Protein AF-A0A382CQD4-F1 (afdb_monomer_lite)

pLDDT: mean 90.99, std 13.86, range [37.53, 98.88]

Structure (mmCIF, N/CA/C/O backbone):
data_AF-A0A382CQD4-F1
#
_entry.id   AF-A0A382CQD4-F1
#
loop_
_atom_site.group_PDB
_atom_site.id
_atom_site.type_symbol
_atom_site.label_atom_id
_atom_site.label_alt_id
_atom_site.label_comp_id
_atom_site.label_asym_id
_atom_site.label_entity_id
_atom_site.label_seq_id
_atom_site.pdbx_PDB_ins_code
_atom_site.Cartn_x
_atom_site.Cartn_y
_atom_site.Cartn_z
_atom_site.occupancy
_atom_site.B_iso_or_equiv
_atom_site.auth_seq_id
_atom_site.auth_comp_id
_atom_site.auth_asym_id
_atom_site.auth_atom_id
_atom_site.pdbx_PDB_model_num
ATOM 1 N N . MET A 1 1 ? 3.467 -46.552 30.147 1.00 40.44 1 MET A N 1
ATOM 2 C CA . MET A 1 1 ? 2.475 -45.536 30.555 1.00 40.44 1 MET A CA 1
ATOM 3 C C . MET A 1 1 ? 2.721 -44.317 29.681 1.00 40.44 1 MET A C 1
ATOM 5 O O . MET A 1 1 ? 3.805 -43.760 29.762 1.00 40.44 1 MET A O 1
ATOM 9 N N . LYS A 1 2 ? 1.826 -44.024 28.728 1.00 37.53 2 LYS A N 1
ATOM 10 C CA . LYS A 1 2 ? 1.958 -42.864 27.832 1.00 37.53 2 LYS A CA 1
ATOM 11 C C . LYS A 1 2 ? 1.277 -41.680 28.519 1.00 37.53 2 LYS A C 1
ATOM 13 O O . LYS A 1 2 ? 0.071 -41.737 28.733 1.00 37.53 2 LYS A O 1
ATOM 18 N N . ASN A 1 3 ? 2.053 -40.669 28.900 1.00 37.88 3 ASN A N 1
ATOM 19 C CA . ASN A 1 3 ? 1.528 -39.424 29.454 1.00 37.88 3 ASN A CA 1
ATOM 20 C C . ASN A 1 3 ? 0.875 -38.629 28.322 1.00 37.88 3 ASN A C 1
ATOM 22 O O . ASN A 1 3 ? 1.564 -38.156 27.422 1.00 37.88 3 ASN A O 1
ATOM 26 N N . PHE A 1 4 ? -0.450 -38.520 28.360 1.00 40.69 4 PHE A N 1
ATOM 27 C CA . PHE A 1 4 ? -1.186 -37.563 27.548 1.00 40.69 4 PHE A CA 1
ATOM 28 C C . PHE A 1 4 ? -1.046 -36.187 28.198 1.00 40.69 4 PHE A C 1
ATOM 30 O O . PHE A 1 4 ? -1.497 -35.977 29.322 1.00 40.69 4 PHE A O 1
ATOM 37 N N . ILE A 1 5 ? -0.380 -35.272 27.499 1.00 48.00 5 ILE A N 1
ATOM 38 C CA . ILE A 1 5 ? -0.407 -33.846 27.814 1.00 48.00 5 ILE A CA 1
ATOM 39 C C . ILE A 1 5 ? -1.748 -33.334 27.287 1.00 48.00 5 ILE A C 1
ATOM 41 O O . ILE A 1 5 ? -1.983 -33.345 26.080 1.00 48.00 5 ILE A O 1
ATOM 45 N N . TYR A 1 6 ? -2.645 -32.953 28.193 1.00 38.75 6 TYR A N 1
ATOM 46 C CA . TYR A 1 6 ? -3.858 -32.227 27.839 1.00 38.75 6 TYR A CA 1
ATOM 47 C C . TYR A 1 6 ? -3.480 -30.760 27.654 1.00 38.75 6 TYR A C 1
ATOM 49 O O . TYR A 1 6 ? -3.234 -30.051 28.627 1.00 38.75 6 TYR A O 1
ATOM 57 N N . THR A 1 7 ? -3.399 -30.315 26.404 1.00 46.00 7 THR A N 1
ATOM 58 C CA . THR A 1 7 ? -3.372 -28.888 26.087 1.00 46.00 7 THR A CA 1
ATOM 59 C C . THR A 1 7 ? -4.748 -28.323 26.423 1.00 46.00 7 THR A C 1
ATOM 61 O O . THR A 1 7 ? -5.733 -28.657 25.767 1.00 46.00 7 THR A O 1
ATOM 64 N N . ILE A 1 8 ? -4.828 -27.508 27.474 1.00 46.75 8 ILE A N 1
ATOM 65 C CA . ILE A 1 8 ? -6.008 -26.691 27.754 1.00 46.75 8 ILE A CA 1
ATOM 66 C C . ILE A 1 8 ? -6.048 -25.619 26.665 1.00 46.75 8 ILE A C 1
ATOM 68 O O . ILE A 1 8 ? -5.238 -24.696 26.665 1.00 46.75 8 ILE A O 1
ATOM 72 N N . VAL A 1 9 ? -6.958 -25.776 25.709 1.00 37.69 9 VAL A N 1
ATOM 73 C CA . VAL A 1 9 ? -7.334 -24.698 24.795 1.00 37.69 9 VAL A CA 1
ATOM 74 C C . VAL A 1 9 ? -8.269 -23.794 25.589 1.00 37.69 9 VAL A C 1
ATOM 76 O O . VAL A 1 9 ? -9.418 -24.157 25.836 1.00 37.69 9 VAL A O 1
ATOM 79 N N . ILE A 1 10 ? -7.763 -22.649 26.049 1.00 40.28 10 ILE A N 1
ATOM 80 C CA . ILE A 1 10 ? -8.622 -21.570 26.536 1.00 40.28 10 ILE A CA 1
ATOM 81 C C . ILE A 1 10 ? -9.272 -20.981 25.288 1.00 40.28 10 ILE A C 1
ATOM 83 O O . ILE A 1 10 ? -8.654 -20.213 24.559 1.00 40.28 10 ILE A O 1
ATOM 87 N N . ILE A 1 11 ? -10.498 -21.410 25.001 1.00 39.94 11 ILE A N 1
ATOM 88 C CA . ILE A 1 11 ? -11.370 -20.704 24.069 1.00 39.94 11 ILE A CA 1
ATOM 89 C C . ILE A 1 11 ? -11.851 -19.481 24.848 1.00 39.94 11 ILE A C 1
ATOM 91 O O . ILE A 1 11 ? -12.852 -19.548 25.558 1.00 39.94 11 ILE A O 1
ATOM 95 N N . SER A 1 12 ? -11.090 -18.388 24.804 1.00 38.69 12 SER A N 1
ATOM 96 C CA . SER A 1 12 ? -11.657 -17.083 25.117 1.00 38.69 12 SER A CA 1
ATOM 97 C C . SER A 1 12 ? -12.720 -16.843 24.054 1.00 38.69 12 SER A C 1
ATOM 99 O O . SER A 1 12 ? -12.395 -16.692 22.876 1.00 38.69 12 SER A O 1
ATOM 101 N N . ASN A 1 13 ? -13.993 -16.896 24.438 1.00 38.84 13 ASN A N 1
ATOM 102 C CA . ASN A 1 13 ? -15.031 -16.342 23.586 1.00 38.84 13 ASN A CA 1
ATOM 103 C C . ASN A 1 13 ? -14.645 -14.877 23.360 1.00 38.84 13 ASN A C 1
ATOM 105 O O . ASN A 1 13 ? -14.586 -14.112 24.320 1.00 38.84 13 ASN A O 1
ATOM 109 N N . LEU A 1 14 ? -14.315 -14.521 22.118 1.00 43.16 14 LEU A N 1
ATOM 110 C CA . LEU A 1 14 ? -14.275 -13.130 21.691 1.00 43.16 14 LEU A CA 1
ATOM 111 C C . LEU A 1 14 ? -15.713 -12.617 21.769 1.00 43.16 14 LEU A C 1
ATOM 113 O O . LEU A 1 14 ? -16.475 -12.742 20.812 1.00 43.16 14 LEU A O 1
ATOM 117 N N . PHE A 1 15 ? -16.117 -12.129 22.935 1.00 56.38 15 PHE A N 1
ATOM 118 C CA . PHE A 1 15 ? -17.267 -11.248 23.018 1.00 56.38 15 PHE A CA 1
ATOM 119 C C . PHE A 1 15 ? -16.777 -9.858 22.617 1.00 56.38 15 PHE A C 1
ATOM 121 O O . PHE A 1 15 ? -15.702 -9.438 23.041 1.00 56.38 15 PHE A O 1
ATOM 128 N N . ALA A 1 16 ? -17.517 -9.200 21.723 1.00 67.56 16 ALA A N 1
ATOM 129 C CA . ALA A 1 16 ? -17.264 -7.803 21.402 1.00 67.56 16 ALA A CA 1
ATOM 130 C C . ALA A 1 16 ? -17.330 -6.981 22.698 1.00 67.56 16 ALA A C 1
ATOM 132 O O . ALA A 1 16 ? -18.146 -7.293 23.570 1.00 67.56 16 ALA A O 1
ATOM 133 N N . GLN A 1 17 ? -16.462 -5.977 22.812 1.00 81.56 17 GLN A N 1
ATOM 134 C CA . GLN A 1 17 ? -16.431 -5.092 23.971 1.00 81.56 17 GLN A CA 1
ATOM 135 C C . GLN A 1 17 ? -17.794 -4.410 24.156 1.00 81.56 17 GLN A C 1
ATOM 137 O O . GLN A 1 17 ? -18.484 -4.114 23.176 1.00 81.56 17 GLN A O 1
ATOM 142 N N . ILE A 1 18 ? -18.183 -4.190 25.409 1.00 89.06 18 ILE A N 1
ATOM 143 C CA . ILE A 1 18 ? -19.491 -3.657 25.770 1.00 89.06 18 ILE A CA 1
ATOM 144 C C . ILE A 1 18 ? -19.634 -2.201 25.328 1.00 89.06 18 ILE A C 1
ATOM 146 O O . ILE A 1 18 ? -18.833 -1.338 25.686 1.00 89.06 18 ILE A O 1
ATOM 150 N N . ASP A 1 19 ? -20.706 -1.921 24.589 1.00 89.31 19 ASP A N 1
ATOM 151 C CA . ASP A 1 19 ? -21.097 -0.567 24.214 1.00 89.31 19 ASP A CA 1
ATOM 152 C C . ASP A 1 19 ? -21.974 0.055 25.305 1.00 89.31 19 ASP A C 1
ATOM 154 O O . ASP A 1 19 ? -23.069 -0.434 25.606 1.00 89.31 19 ASP A O 1
ATOM 158 N N . TYR A 1 20 ? -21.503 1.151 25.907 1.00 94.31 20 TYR A N 1
ATOM 159 C CA . TYR A 1 20 ? -22.213 1.779 27.016 1.00 94.31 20 TYR A CA 1
ATOM 160 C C . TYR A 1 20 ? -23.612 2.244 26.599 1.00 94.31 20 TYR A C 1
ATOM 162 O O . TYR A 1 20 ? -24.587 1.955 27.288 1.00 94.31 20 TYR A O 1
ATOM 170 N N . THR A 1 21 ? -23.735 2.923 25.458 1.00 93.06 21 THR A N 1
ATOM 171 C CA . THR A 1 21 ? -24.994 3.552 25.025 1.00 93.06 21 THR A CA 1
ATOM 172 C C . THR A 1 21 ? -26.090 2.527 24.748 1.00 93.06 21 THR A C 1
ATOM 174 O O . THR A 1 21 ? -27.262 2.770 25.031 1.00 93.06 21 THR A O 1
ATOM 177 N N . THR A 1 22 ? -25.729 1.379 24.182 1.00 91.56 22 THR A N 1
ATOM 178 C CA . THR A 1 22 ? -26.691 0.370 23.724 1.00 91.56 22 THR A CA 1
ATOM 179 C C . THR A 1 22 ? -26.882 -0.786 24.698 1.00 91.56 22 THR A C 1
ATOM 181 O O . THR A 1 22 ? -27.910 -1.459 24.617 1.00 91.56 22 THR A O 1
ATOM 184 N N . GLN A 1 23 ? -25.937 -1.023 25.615 1.00 95.00 23 GLN A N 1
ATOM 185 C CA . GLN A 1 23 ? -25.988 -2.161 26.539 1.00 95.00 23 GLN A CA 1
ATOM 186 C C . GLN A 1 23 ? -26.014 -1.761 28.016 1.00 95.00 23 GLN A C 1
ATOM 188 O O . GLN A 1 23 ? -26.657 -2.461 28.788 1.00 95.00 23 GLN A O 1
ATOM 193 N N . ILE A 1 24 ? -25.367 -0.662 28.424 1.00 97.62 24 ILE A N 1
ATOM 194 C CA . ILE A 1 24 ? -25.291 -0.252 29.841 1.00 97.62 24 ILE A CA 1
ATOM 195 C C . ILE A 1 24 ? -26.317 0.825 30.187 1.00 97.62 24 ILE A C 1
ATOM 197 O O . ILE A 1 24 ? -27.059 0.673 31.156 1.00 97.62 24 ILE A O 1
ATOM 201 N N . GLN A 1 25 ? -26.417 1.886 29.384 1.00 97.75 25 GLN A N 1
ATOM 202 C CA . GLN A 1 25 ? -27.368 2.971 29.616 1.00 97.75 25 GLN A CA 1
ATOM 203 C C . GLN A 1 25 ? -28.818 2.465 29.712 1.00 97.75 25 GLN A C 1
ATOM 205 O O . GLN A 1 25 ? -29.493 2.877 30.652 1.00 97.75 25 GLN A O 1
ATOM 210 N N . PRO A 1 26 ? -29.299 1.512 28.880 1.00 97.94 26 PRO A N 1
ATOM 211 C CA . PRO A 1 26 ? -30.646 0.963 29.045 1.00 97.94 26 PRO A CA 1
ATOM 212 C C . PRO A 1 26 ? -30.866 0.275 30.401 1.00 97.94 26 PRO A C 1
ATOM 214 O O . PRO A 1 26 ? -31.941 0.397 30.980 1.00 97.94 26 PRO A O 1
ATOM 217 N N . ILE A 1 27 ? -29.842 -0.392 30.952 1.00 97.94 27 ILE A N 1
ATOM 218 C CA . ILE A 1 27 ? -29.922 -1.008 32.286 1.00 97.94 27 ILE A CA 1
ATOM 219 C C . ILE A 1 27 ? -30.115 0.080 33.349 1.00 97.94 27 ILE A C 1
ATOM 221 O O . ILE A 1 27 ? -30.956 -0.069 34.238 1.00 97.94 27 ILE A O 1
ATOM 225 N N . PHE A 1 28 ? -29.365 1.182 33.269 1.00 96.25 28 PHE A N 1
ATOM 226 C CA . PHE A 1 28 ? -29.511 2.290 34.215 1.00 96.25 28 PHE A CA 1
ATOM 227 C C . PHE A 1 28 ? -30.836 3.026 34.045 1.00 96.25 28 PHE A C 1
ATOM 229 O O . PHE A 1 28 ? -31.469 3.368 35.046 1.00 96.25 28 PHE A O 1
ATOM 236 N N . ASP A 1 29 ? -31.280 3.236 32.811 1.00 95.50 29 ASP A N 1
ATOM 237 C CA . ASP A 1 29 ? -32.554 3.878 32.506 1.00 95.50 29 ASP A CA 1
ATOM 238 C C . ASP A 1 29 ? -33.715 3.103 33.137 1.00 95.50 29 ASP A C 1
ATOM 240 O O . ASP A 1 29 ? -34.537 3.696 33.838 1.00 95.50 29 ASP A O 1
ATOM 244 N N . ASP A 1 30 ? -33.719 1.778 32.985 1.00 94.88 30 ASP A N 1
ATOM 245 C CA . ASP A 1 30 ? -34.791 0.918 33.482 1.00 94.88 30 ASP A CA 1
ATOM 246 C C . ASP A 1 30 ? -34.761 0.731 35.010 1.00 94.88 30 ASP A C 1
ATOM 248 O O . ASP A 1 30 ? -35.820 0.625 35.629 1.00 94.88 30 ASP A O 1
ATOM 252 N N . ASN A 1 31 ? -33.574 0.713 35.635 1.00 93.75 31 ASN A N 1
ATOM 253 C CA . ASN A 1 31 ? -33.425 0.256 37.028 1.00 93.75 31 ASN A CA 1
ATOM 254 C C . ASN A 1 31 ? -32.898 1.314 38.013 1.00 93.75 31 ASN A C 1
ATOM 256 O O . ASN A 1 31 ? -32.945 1.103 39.224 1.00 93.75 31 ASN A O 1
ATOM 260 N N . CYS A 1 32 ? -32.321 2.424 37.545 1.00 92.25 32 CYS A N 1
ATOM 261 C CA . CYS A 1 32 ? -31.529 3.322 38.401 1.00 92.25 32 CYS A CA 1
ATOM 262 C C . CYS A 1 32 ? -31.908 4.803 38.275 1.00 92.25 32 CYS A C 1
ATOM 264 O O . CYS A 1 32 ? -31.908 5.533 39.273 1.00 92.25 32 CYS A O 1
ATOM 266 N N . THR A 1 33 ? -32.256 5.267 37.076 1.00 91.81 33 THR A N 1
ATOM 267 C CA . THR A 1 33 ? -32.490 6.696 36.799 1.00 91.81 33 THR A CA 1
ATOM 268 C C . THR A 1 33 ? -33.774 7.256 37.422 1.00 91.81 33 THR A C 1
ATOM 270 O O . THR A 1 33 ? -33.941 8.468 37.525 1.00 91.81 33 THR A O 1
ATOM 273 N N . SER A 1 34 ? -34.671 6.420 37.951 1.00 89.38 34 SER A N 1
ATOM 274 C CA . SER A 1 34 ? -35.814 6.913 38.737 1.00 89.38 34 SER A CA 1
ATOM 275 C C . SER A 1 34 ? -35.375 7.696 39.988 1.00 89.38 34 SER A C 1
ATOM 277 O O . SER A 1 34 ? -36.094 8.590 40.442 1.00 89.38 34 SER A O 1
ATOM 279 N N . CYS A 1 35 ? -34.182 7.391 40.520 1.00 88.75 35 CYS A N 1
ATOM 280 C CA . CYS A 1 35 ? -33.598 8.018 41.709 1.00 88.75 35 CYS A CA 1
ATOM 281 C C . CYS A 1 35 ? -32.216 8.657 41.463 1.00 88.75 35 CYS A C 1
ATOM 283 O O . CYS A 1 35 ? -31.875 9.633 42.136 1.00 88.75 35 CYS A O 1
ATOM 285 N N . HIS A 1 36 ? -31.424 8.134 40.522 1.00 90.50 36 HIS A N 1
ATOM 286 C CA . HIS A 1 36 ? -30.066 8.598 40.208 1.00 90.50 36 HIS A CA 1
ATOM 287 C C . HIS A 1 36 ? -30.031 9.488 38.961 1.00 90.50 36 HIS A C 1
ATOM 289 O O . HIS A 1 36 ? -29.460 9.119 37.940 1.00 90.50 36 HIS A O 1
ATOM 295 N N . VAL A 1 37 ? -30.657 10.663 39.051 1.00 89.38 37 VAL A N 1
ATOM 296 C CA . VAL A 1 37 ? -30.698 11.688 37.989 1.00 89.38 37 VAL A CA 1
ATOM 297 C C . VAL A 1 37 ? -30.557 13.091 38.575 1.00 89.38 37 VAL A C 1
ATOM 299 O O . VAL A 1 37 ? -30.862 13.313 39.751 1.00 89.38 37 VAL A O 1
ATOM 302 N N . ASN A 1 38 ? -30.170 14.058 37.742 1.00 82.44 38 ASN A N 1
ATOM 303 C CA . ASN A 1 38 ? -30.031 15.476 38.085 1.00 82.44 38 ASN A CA 1
ATOM 304 C C . ASN A 1 38 ? -29.095 15.713 39.285 1.00 82.44 38 ASN A C 1
ATOM 306 O O . ASN A 1 38 ? -29.473 16.376 40.259 1.00 82.44 38 ASN A O 1
ATOM 310 N N . GLY A 1 39 ? -27.896 15.128 39.248 1.00 69.69 39 GLY A N 1
ATOM 311 C CA . GLY A 1 39 ? -26.905 15.248 40.322 1.00 69.69 39 GLY A CA 1
ATOM 312 C C . GLY A 1 39 ? -27.329 14.573 41.632 1.00 69.69 39 GLY A C 1
ATOM 313 O O . GLY A 1 39 ? -26.971 15.037 42.715 1.00 69.69 39 GLY A O 1
ATOM 314 N N . GLY A 1 40 ? -28.155 13.522 41.558 1.00 66.88 40 GLY A N 1
ATOM 315 C CA . GLY A 1 40 ? -28.475 12.627 42.674 1.00 66.88 40 GLY A CA 1
ATOM 316 C C . GLY A 1 40 ? -29.153 13.300 43.867 1.00 66.88 40 GLY A C 1
ATOM 317 O O . GLY A 1 40 ? -28.740 13.076 45.009 1.00 66.88 40 GLY A O 1
ATOM 318 N N . THR A 1 41 ? -30.201 14.095 43.616 1.00 57.16 41 THR A N 1
ATOM 319 C CA . THR A 1 41 ? -30.857 15.038 44.552 1.00 57.16 41 THR A CA 1
ATOM 320 C C . THR A 1 41 ? -31.323 14.442 45.899 1.00 57.16 41 THR A C 1
ATOM 322 O O . THR A 1 41 ? -31.702 15.194 46.797 1.00 57.16 41 THR A O 1
ATOM 325 N N . TYR A 1 42 ? -31.255 13.116 46.080 1.00 56.94 42 TYR A N 1
ATOM 326 C CA . TYR A 1 42 ? -31.647 12.400 47.298 1.00 56.94 42 TYR A CA 1
ATOM 327 C C . TYR A 1 42 ? -30.584 11.450 47.897 1.00 56.94 42 TYR A C 1
ATOM 329 O O . TYR A 1 42 ? -30.693 11.117 49.077 1.00 56.94 42 TYR A O 1
ATOM 337 N N . PHE A 1 43 ? -29.537 11.034 47.165 1.00 63.12 43 PHE A N 1
ATOM 338 C CA . PHE A 1 43 ? -28.711 9.872 47.561 1.00 63.12 43 PHE A CA 1
ATOM 339 C C . PHE A 1 43 ? -27.213 10.031 47.265 1.00 63.12 43 PHE A C 1
ATOM 341 O O . PHE A 1 43 ? -26.596 9.213 46.586 1.00 63.12 43 PHE A O 1
ATOM 348 N N . GLY A 1 44 ? -26.600 11.086 47.804 1.00 75.62 44 GLY A N 1
ATOM 349 C CA . GLY A 1 44 ? -25.141 11.240 47.764 1.00 75.62 44 GLY A CA 1
ATOM 350 C C . GLY A 1 44 ? -24.584 11.700 46.416 1.00 75.62 44 GLY A C 1
ATOM 351 O O . GLY A 1 44 ? -23.401 11.501 46.163 1.00 75.62 44 GLY A O 1
ATOM 352 N N . GLY A 1 45 ? -25.402 12.331 45.571 1.00 86.75 45 GLY A N 1
ATOM 353 C CA . GLY A 1 45 ? -24.931 13.056 44.389 1.00 86.75 45 GLY A CA 1
ATOM 354 C C . GLY A 1 45 ? -24.688 12.222 43.129 1.00 86.75 45 GLY A C 1
ATOM 355 O O . GLY A 1 45 ? -24.194 12.772 42.159 1.00 86.75 45 GLY A O 1
ATOM 356 N N . LEU A 1 46 ? -24.993 10.919 43.137 1.00 90.94 46 LEU A N 1
ATOM 357 C CA . LEU A 1 46 ? -24.792 10.049 41.973 1.00 90.94 46 LEU A CA 1
ATOM 358 C C . LEU A 1 46 ? -25.869 10.280 40.902 1.00 90.94 46 LEU A C 1
ATOM 360 O O . LEU A 1 46 ? -27.062 10.176 41.208 1.00 90.94 46 LEU A O 1
ATOM 364 N N . ASP A 1 47 ? -25.429 10.505 39.667 1.00 92.56 47 ASP A N 1
ATOM 365 C CA . ASP A 1 47 ? -26.251 10.632 38.465 1.00 92.56 47 ASP A CA 1
ATOM 366 C C . ASP A 1 47 ? -25.809 9.583 37.428 1.00 92.56 47 ASP A C 1
ATOM 368 O O . ASP A 1 47 ? -24.625 9.456 37.134 1.00 92.56 47 ASP A O 1
ATOM 372 N N . LEU A 1 48 ? -26.763 8.782 36.942 1.00 94.31 48 LEU A N 1
ATOM 373 C CA . LEU A 1 48 ? -26.554 7.688 35.984 1.00 94.31 48 LEU A CA 1
ATOM 374 C C . LEU A 1 48 ? -27.299 7.938 34.657 1.00 94.31 48 LEU A C 1
ATOM 376 O O . LEU A 1 48 ? -27.534 7.013 33.883 1.00 94.31 48 LEU A O 1
ATOM 380 N N . SER A 1 49 ? -27.711 9.185 34.394 1.00 93.81 49 SER A N 1
ATOM 381 C CA . SER A 1 49 ? -28.477 9.568 33.193 1.00 93.81 49 SER A CA 1
ATOM 382 C C . SER A 1 49 ? -27.654 9.647 31.909 1.00 93.81 49 SER A C 1
ATOM 384 O O . SER A 1 49 ? -28.215 9.753 30.819 1.00 93.81 49 SER A O 1
ATOM 386 N N . SER A 1 50 ? -26.328 9.655 32.025 1.00 94.19 50 SER A N 1
ATOM 387 C CA . SER A 1 50 ? -25.418 9.649 30.887 1.00 94.19 50 SER A CA 1
ATOM 388 C C . SER A 1 50 ? -24.072 9.052 31.277 1.00 94.19 50 SER A C 1
ATOM 390 O O . SER A 1 50 ? -23.752 8.915 32.463 1.00 94.19 50 SER A O 1
ATOM 392 N N . TYR A 1 51 ? -23.256 8.742 30.271 1.00 95.31 51 TYR A N 1
ATOM 393 C CA . TYR A 1 51 ? -21.887 8.280 30.474 1.00 95.31 51 TYR A CA 1
ATOM 394 C C . TYR A 1 51 ? -21.054 9.275 31.292 1.00 95.31 51 TYR A C 1
ATOM 396 O O . TYR A 1 51 ? -20.434 8.899 32.286 1.00 95.31 51 TYR A O 1
ATOM 404 N N . ALA A 1 52 ? -21.075 10.555 30.900 1.00 93.62 52 ALA A N 1
ATOM 405 C CA . ALA A 1 52 ? -20.272 11.597 31.535 1.00 93.62 52 ALA A CA 1
ATOM 406 C C . ALA A 1 52 ? -20.563 11.709 33.041 1.00 93.62 52 ALA A C 1
ATOM 408 O O . ALA A 1 52 ? -19.636 11.724 33.847 1.00 93.62 52 ALA A O 1
ATOM 409 N N . GLU A 1 53 ? -21.845 11.700 33.409 1.00 93.00 53 GLU A N 1
ATOM 410 C CA . GLU A 1 53 ? -22.299 11.769 34.803 1.00 93.00 53 GLU A CA 1
ATOM 411 C C . GLU A 1 53 ? -21.944 10.492 35.588 1.00 93.00 53 GLU A C 1
ATOM 413 O O . GLU A 1 53 ? -21.468 10.556 36.724 1.00 93.00 53 GLU A O 1
ATOM 418 N N . THR A 1 54 ? -22.083 9.321 34.956 1.00 94.00 54 THR A N 1
ATOM 419 C CA . THR A 1 54 ? -21.736 8.028 35.567 1.00 94.00 54 THR A CA 1
ATOM 420 C C . THR A 1 54 ? -20.256 7.957 35.943 1.00 94.00 54 THR A C 1
ATOM 422 O O . THR A 1 54 ? -19.908 7.485 37.031 1.00 94.00 54 THR A O 1
ATOM 425 N N . ILE A 1 55 ? -19.380 8.432 35.053 1.00 93.06 55 ILE A N 1
ATOM 426 C CA . ILE A 1 55 ? -17.930 8.442 35.269 1.00 93.06 55 ILE A CA 1
ATOM 427 C C . ILE A 1 55 ? -17.506 9.550 36.242 1.00 93.06 55 ILE A C 1
ATOM 429 O O . ILE A 1 55 ? -16.589 9.327 37.035 1.00 93.06 55 ILE A O 1
ATOM 433 N N . GLU A 1 56 ? -18.174 10.711 36.244 1.00 90.88 56 GLU A N 1
ATOM 434 C CA . GLU A 1 56 ? -17.971 11.744 37.274 1.00 90.88 56 GLU A CA 1
ATOM 435 C C . GLU A 1 56 ? -18.298 11.193 38.672 1.00 90.88 56 GLU A C 1
ATOM 437 O O . GLU A 1 56 ? -17.531 11.371 39.626 1.00 90.88 56 GLU A O 1
ATOM 442 N N . GLY A 1 57 ? -19.380 10.417 38.764 1.00 89.12 57 GLY A N 1
ATOM 443 C CA . GLY A 1 57 ? -19.752 9.664 39.947 1.00 89.12 57 GLY A CA 1
ATOM 444 C C . GLY A 1 57 ? -20.301 10.521 41.092 1.00 89.12 57 GLY A C 1
ATOM 445 O O . GLY A 1 57 ? -20.460 11.733 41.007 1.00 89.12 57 GLY A O 1
ATOM 446 N N . GLY A 1 58 ? -20.625 9.865 42.211 1.00 86.69 58 GLY A N 1
ATOM 447 C CA . GLY A 1 58 ? -21.193 10.525 43.389 1.00 86.69 58 GLY A CA 1
ATOM 448 C C . GLY A 1 58 ? -20.186 10.834 44.504 1.00 86.69 58 GLY A C 1
ATOM 449 O O . GLY A 1 58 ? -19.012 10.468 44.480 1.00 86.69 58 GLY A O 1
ATOM 450 N N . SER A 1 59 ? -20.699 11.405 45.596 1.00 84.62 59 SER A N 1
ATOM 451 C CA . SER A 1 59 ? -19.946 11.777 46.809 1.00 84.62 59 SER A CA 1
ATOM 452 C C . SER A 1 59 ? -19.316 10.595 47.559 1.00 84.62 59 SER A C 1
ATOM 454 O O . SER A 1 59 ? -18.547 10.805 48.496 1.00 84.62 59 SER A O 1
ATOM 456 N N . SER A 1 60 ? -19.652 9.355 47.188 1.00 79.75 60 SER A N 1
ATOM 457 C CA . SER A 1 60 ? -19.063 8.148 47.784 1.00 79.75 60 SER A CA 1
ATOM 458 C C . SER A 1 60 ? -17.632 7.881 47.298 1.00 79.75 60 SER A C 1
ATOM 460 O O . SER A 1 60 ? -16.920 7.119 47.949 1.00 79.75 60 SER A O 1
ATOM 462 N N . GLY A 1 61 ? -17.203 8.520 46.199 1.00 75.56 61 GLY A N 1
ATOM 463 C CA . GLY A 1 61 ? -15.935 8.225 45.530 1.00 75.56 61 GLY A CA 1
ATOM 464 C C . GLY A 1 61 ? -15.932 6.843 44.865 1.00 75.56 61 GLY A C 1
ATOM 465 O O . GLY A 1 61 ? -16.763 5.994 45.180 1.00 75.56 61 GLY A O 1
ATOM 466 N N . ASN A 1 62 ? -15.002 6.619 43.932 1.00 84.75 62 ASN A N 1
ATOM 467 C CA . ASN A 1 62 ? -14.801 5.339 43.233 1.00 84.75 62 ASN A CA 1
ATOM 468 C C . ASN A 1 62 ? -16.094 4.696 42.693 1.00 84.75 62 ASN A C 1
ATOM 470 O O . ASN A 1 62 ? -16.265 3.481 42.781 1.00 84.75 62 ASN A O 1
ATOM 474 N N . THR A 1 63 ? -17.024 5.500 42.163 1.00 90.12 63 THR A N 1
ATOM 475 C CA . THR A 1 63 ? -18.284 4.994 41.589 1.00 90.12 63 THR A CA 1
ATOM 476 C C . THR A 1 63 ? -17.994 3.916 40.547 1.00 90.12 63 THR A C 1
ATOM 478 O O . THR A 1 63 ? -18.478 2.792 40.678 1.00 90.12 63 THR A O 1
ATOM 481 N N . VAL A 1 64 ? -17.119 4.245 39.596 1.00 96.06 64 VAL A N 1
ATOM 482 C CA . VAL A 1 64 ? -16.554 3.340 38.597 1.00 96.06 64 VAL A CA 1
ATOM 483 C C . VAL A 1 64 ? -15.032 3.443 38.675 1.00 96.06 64 VAL A C 1
ATOM 485 O O . VAL A 1 64 ? -14.475 4.539 38.662 1.00 96.06 64 VAL A O 1
ATOM 488 N N . VAL A 1 65 ? -14.362 2.301 38.791 1.00 95.81 65 VAL A N 1
ATOM 489 C CA . VAL A 1 65 ? -12.906 2.163 38.738 1.00 95.81 65 VAL A CA 1
ATOM 490 C C . VAL A 1 65 ? -12.590 1.345 37.484 1.00 95.81 65 VAL A C 1
ATOM 492 O O . VAL A 1 65 ? -12.755 0.126 37.511 1.00 95.81 65 VAL A O 1
ATOM 495 N N . PRO A 1 66 ? -12.186 1.989 36.373 1.00 93.44 66 PRO A N 1
ATOM 496 C CA . PRO A 1 66 ? -11.866 1.288 35.134 1.00 93.44 66 PRO A CA 1
ATOM 497 C C . PRO A 1 66 ? -10.869 0.149 35.355 1.00 93.44 66 PRO A C 1
ATOM 499 O O . PRO A 1 66 ? -9.900 0.313 36.101 1.00 93.44 66 PRO A O 1
ATOM 502 N N . LEU A 1 67 ? -11.091 -0.972 34.665 1.00 92.81 67 LEU A N 1
ATOM 503 C CA . LEU A 1 67 ? -10.313 -2.215 34.753 1.00 92.81 67 LEU A CA 1
ATOM 504 C C . LEU A 1 67 ? -10.441 -2.966 36.093 1.00 92.81 67 LEU A C 1
ATOM 506 O O . LEU A 1 67 ? -9.691 -3.914 36.328 1.00 92.81 67 LEU A O 1
ATOM 510 N N . ASP A 1 68 ? -11.341 -2.540 36.988 1.00 95.94 68 ASP A N 1
ATOM 511 C CA . ASP A 1 68 ? -11.520 -3.158 38.303 1.00 95.94 68 ASP A CA 1
ATOM 512 C C . ASP A 1 68 ? -12.959 -3.000 38.827 1.00 95.94 68 ASP A C 1
ATOM 514 O O . ASP A 1 68 ? -13.267 -2.166 39.695 1.00 95.94 68 ASP A O 1
ATOM 518 N N . HIS A 1 69 ? -13.871 -3.842 38.330 1.00 97.56 69 HIS A N 1
ATOM 519 C CA . HIS A 1 69 ? -15.249 -3.852 38.830 1.00 97.56 69 HIS A CA 1
ATOM 520 C C . HIS A 1 69 ? -15.315 -4.148 40.336 1.00 97.56 69 HIS A C 1
ATOM 522 O O . HIS A 1 69 ? -16.165 -3.602 41.039 1.00 97.56 69 HIS A O 1
ATOM 528 N N . SER A 1 70 ? -14.390 -4.953 40.869 1.00 96.19 70 SER A N 1
ATOM 529 C CA . SER A 1 70 ? -14.404 -5.375 42.274 1.00 96.19 70 SER A CA 1
ATOM 530 C C . SER A 1 70 ? -14.194 -4.211 43.251 1.00 96.19 70 SER A C 1
ATOM 532 O O . SER A 1 70 ? -14.769 -4.193 44.342 1.00 96.19 70 SER A O 1
ATOM 534 N N . ASN A 1 71 ? -13.438 -3.190 42.840 1.00 95.88 71 ASN A N 1
ATOM 535 C CA . ASN A 1 71 ? -13.234 -1.961 43.608 1.00 95.88 71 ASN A CA 1
ATOM 536 C C . ASN A 1 71 ? -14.188 -0.819 43.214 1.00 95.88 71 ASN A C 1
ATOM 538 O O . ASN A 1 71 ? -14.115 0.267 43.796 1.00 95.88 71 ASN A O 1
ATOM 542 N N . SER A 1 72 ? -15.111 -1.061 42.280 1.00 97.31 72 SER A N 1
ATOM 543 C CA . SER A 1 72 ? -16.126 -0.092 41.864 1.00 97.31 72 SER A CA 1
ATOM 544 C C . SER A 1 72 ? -17.324 -0.109 42.811 1.00 97.31 72 SER A C 1
ATOM 546 O O . SER A 1 72 ? -17.952 -1.145 43.041 1.00 97.31 72 SER A O 1
ATOM 548 N N . VAL A 1 73 ? -17.674 1.046 43.381 1.00 95.19 73 VAL A N 1
ATOM 549 C CA . VAL A 1 73 ? -18.811 1.156 44.309 1.00 95.19 73 VAL A CA 1
ATOM 550 C C . VAL A 1 73 ? -20.118 0.787 43.612 1.00 95.19 73 VAL A C 1
ATOM 552 O O . VAL A 1 73 ? -20.947 0.128 44.234 1.00 95.19 73 VAL A O 1
ATOM 555 N N . LEU A 1 74 ? -20.284 1.141 42.335 1.00 95.25 74 LEU A N 1
ATOM 556 C CA . LEU A 1 74 ? -21.461 0.785 41.543 1.00 95.25 74 LEU A CA 1
ATOM 557 C C . LEU A 1 74 ? -21.706 -0.733 41.550 1.00 95.25 74 LEU A C 1
ATOM 559 O O . LEU A 1 74 ? -22.764 -1.179 41.990 1.00 95.25 74 LEU A O 1
ATOM 563 N N . TYR A 1 75 ? -20.699 -1.519 41.157 1.00 97.62 75 TYR A N 1
ATOM 564 C CA . TYR A 1 75 ? -20.786 -2.980 41.109 1.00 97.62 75 TYR A CA 1
ATOM 565 C C . TYR A 1 75 ? -21.012 -3.599 42.497 1.00 97.62 75 TYR A C 1
ATOM 567 O O . TYR A 1 75 ? -21.835 -4.498 42.676 1.00 97.62 75 TYR A O 1
ATOM 575 N N . ASN A 1 76 ? -20.322 -3.081 43.515 1.00 96.06 76 ASN A N 1
ATOM 576 C CA . ASN A 1 76 ? -20.484 -3.572 44.880 1.00 96.06 76 ASN A CA 1
ATOM 577 C C . ASN A 1 76 ? -21.919 -3.378 45.390 1.00 96.06 76 ASN A C 1
ATOM 579 O O . ASN A 1 76 ? -22.453 -4.257 46.051 1.00 96.06 76 ASN A O 1
ATOM 583 N N . ARG A 1 77 ? -22.576 -2.255 45.074 1.00 94.81 77 ARG A N 1
ATOM 584 C CA . ARG A 1 77 ? -23.933 -1.951 45.563 1.00 94.81 77 ARG A CA 1
ATOM 585 C C . ARG A 1 77 ? -25.004 -2.852 44.956 1.00 94.81 77 ARG A C 1
ATOM 587 O O . ARG A 1 77 ? -25.911 -3.252 45.684 1.00 94.81 77 ARG A O 1
ATOM 594 N N . ILE A 1 78 ? -24.867 -3.185 43.672 1.00 96.31 78 ILE A N 1
ATOM 595 C CA . ILE A 1 78 ? -25.823 -4.034 42.940 1.00 96.31 78 ILE A CA 1
ATOM 596 C C . ILE A 1 78 ? -25.659 -5.535 43.224 1.00 96.31 78 ILE A C 1
ATOM 598 O O . ILE A 1 78 ? -26.499 -6.330 42.817 1.00 96.31 78 ILE A O 1
ATOM 602 N N . THR A 1 79 ? -24.596 -5.933 43.935 1.00 96.62 79 THR A N 1
ATOM 603 C CA . THR A 1 79 ? -24.297 -7.337 44.282 1.00 96.62 79 THR A CA 1
ATOM 604 C C . THR A 1 79 ? -24.454 -7.666 45.773 1.00 96.62 79 THR A C 1
ATOM 606 O O . THR A 1 79 ? -24.272 -8.818 46.176 1.00 96.62 79 THR A O 1
ATOM 609 N N . LEU A 1 80 ? -24.806 -6.684 46.614 1.00 96.06 80 LEU A N 1
ATOM 610 C CA . LEU A 1 80 ? -25.133 -6.918 48.026 1.00 96.06 80 LEU A CA 1
ATOM 611 C C . LEU A 1 80 ? -26.396 -7.788 48.177 1.00 96.06 80 LEU A C 1
ATOM 613 O O . LEU A 1 80 ? -27.193 -7.937 47.257 1.00 96.06 80 LEU A O 1
ATOM 617 N N . SER A 1 81 ? -26.608 -8.353 49.370 1.00 93.69 81 SER A N 1
ATOM 618 C CA . SER A 1 81 ? -27.909 -8.955 49.698 1.00 93.69 81 SER A CA 1
ATOM 619 C C . SER A 1 81 ? -28.980 -7.868 49.741 1.00 93.69 81 SER A C 1
ATOM 621 O O . SER A 1 81 ? -28.753 -6.820 50.332 1.00 93.69 81 SER A O 1
ATOM 623 N N . ASP A 1 82 ? -30.168 -8.170 49.225 1.00 90.94 82 ASP A N 1
ATOM 624 C CA . ASP A 1 82 ? -31.397 -7.366 49.341 1.00 90.94 82 ASP A CA 1
ATOM 625 C C . ASP A 1 82 ? -31.720 -6.869 50.771 1.00 90.94 82 ASP A C 1
ATOM 627 O O . ASP A 1 82 ? -32.336 -5.820 50.960 1.00 90.94 82 ASP A O 1
ATOM 631 N N . SER A 1 83 ? -31.285 -7.604 51.797 1.00 91.94 83 SER A N 1
ATOM 632 C CA . SER A 1 83 ? -31.426 -7.237 53.210 1.00 91.94 83 SER A CA 1
ATOM 633 C C . SER A 1 83 ? -30.412 -6.196 53.707 1.00 91.94 83 SER A C 1
ATOM 635 O O . SER A 1 83 ? -30.585 -5.645 54.800 1.00 91.94 83 SER A O 1
ATOM 637 N N . ASP A 1 84 ? -29.357 -5.918 52.938 1.00 94.69 84 ASP A N 1
ATOM 638 C CA . ASP A 1 84 ? -28.331 -4.943 53.286 1.00 94.69 84 ASP A CA 1
ATOM 639 C C . ASP A 1 84 ? -28.873 -3.510 53.107 1.00 94.69 84 ASP A C 1
ATOM 641 O O . ASP A 1 84 ? -29.444 -3.177 52.065 1.00 94.69 84 ASP A O 1
ATOM 645 N N . PRO A 1 85 ? -28.699 -2.602 54.087 1.00 90.12 85 PRO A N 1
ATOM 646 C CA . PRO A 1 85 ? -29.149 -1.215 53.953 1.00 90.12 85 PRO A CA 1
ATOM 647 C C . PRO A 1 85 ? -28.496 -0.455 52.789 1.00 90.12 85 PRO A C 1
ATOM 649 O O . PRO A 1 85 ? -29.017 0.588 52.392 1.00 90.12 85 PRO A O 1
ATOM 652 N N . GLN A 1 86 ? -27.360 -0.935 52.283 1.00 90.50 86 GLN A N 1
ATOM 653 C CA . GLN A 1 86 ? -26.599 -0.349 51.188 1.00 90.50 86 GLN A CA 1
ATOM 654 C C . GLN A 1 86 ? -26.93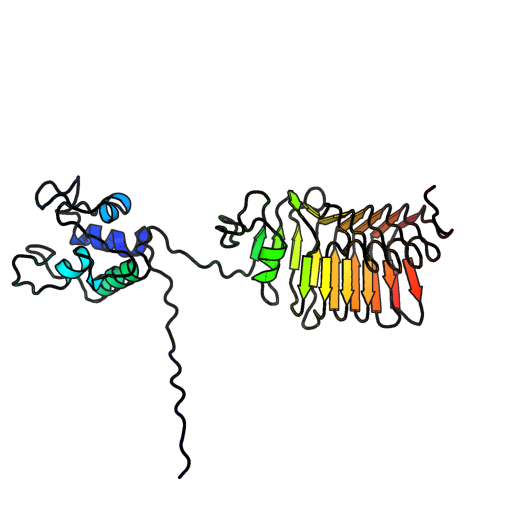4 -0.930 49.812 1.00 90.50 86 GLN A C 1
ATOM 656 O O . GLN A 1 86 ? -26.440 -0.371 48.833 1.00 90.50 86 GLN A O 1
ATOM 661 N N . PHE A 1 87 ? -27.744 -1.988 49.741 1.00 93.50 87 PHE A N 1
ATOM 662 C CA . PHE A 1 87 ? -28.169 -2.627 48.497 1.00 93.50 87 PHE A CA 1
ATOM 663 C C . PHE A 1 87 ? -28.883 -1.658 47.549 1.00 93.50 87 PHE A C 1
ATOM 665 O O . PHE A 1 87 ? -29.653 -0.799 47.993 1.00 93.50 87 PHE A O 1
ATOM 672 N N . MET A 1 88 ? -28.627 -1.828 46.250 1.00 92.44 88 MET A N 1
ATOM 673 C CA . MET A 1 88 ? -29.324 -1.148 45.159 1.00 92.44 88 MET A CA 1
ATOM 674 C C . MET A 1 88 ? -29.741 -2.164 44.081 1.00 92.44 88 MET A C 1
ATOM 676 O O . MET A 1 88 ? -28.970 -3.088 43.829 1.00 92.44 88 MET A O 1
ATOM 680 N N . PRO A 1 89 ? -30.891 -1.981 43.405 1.00 93.44 89 PRO A N 1
ATOM 681 C CA . PRO A 1 89 ? -31.828 -0.860 43.533 1.00 93.44 89 PRO A CA 1
ATOM 682 C C . PRO A 1 89 ? -32.614 -0.873 44.855 1.00 93.44 89 PRO A C 1
ATOM 684 O O . PRO A 1 89 ? -32.871 -1.925 45.439 1.00 93.44 89 PRO A O 1
ATOM 687 N N . LYS A 1 90 ? -32.956 0.309 45.386 1.00 87.69 90 LYS A N 1
ATOM 688 C CA . LYS A 1 90 ? -33.632 0.416 46.686 1.00 87.69 90 LYS A CA 1
ATOM 689 C C . LYS A 1 90 ? -35.138 0.232 46.537 1.00 87.69 90 LYS A C 1
ATOM 691 O O . LYS A 1 90 ? -35.764 0.964 45.782 1.00 87.69 90 LYS A O 1
ATOM 696 N N . ASP A 1 91 ? -35.702 -0.667 47.344 1.00 84.00 91 ASP A N 1
ATOM 697 C CA . ASP A 1 91 ? -37.141 -0.966 47.376 1.00 84.00 91 ASP A CA 1
ATOM 698 C C . ASP A 1 91 ? -37.698 -1.448 46.014 1.00 84.00 91 ASP A C 1
ATOM 700 O O . ASP A 1 91 ? -38.896 -1.327 45.760 1.00 84.00 91 ASP A O 1
ATOM 704 N N . ASP A 1 92 ? -36.828 -2.021 45.174 1.00 83.75 92 ASP A N 1
ATOM 705 C CA . ASP A 1 92 ? -37.142 -2.618 43.871 1.00 83.75 92 ASP A CA 1
ATOM 706 C C . ASP A 1 92 ? -36.488 -4.009 43.742 1.00 83.75 92 ASP A C 1
ATOM 708 O O . ASP A 1 92 ? -35.707 -4.424 44.609 1.00 83.75 92 ASP A O 1
ATOM 712 N N . ASP A 1 93 ? -36.825 -4.737 42.679 1.00 90.75 93 ASP A N 1
ATOM 713 C CA . ASP A 1 93 ? -36.262 -6.057 42.403 1.00 90.75 93 ASP A CA 1
ATOM 714 C C . ASP A 1 93 ? -34.747 -5.972 42.080 1.00 90.75 93 ASP A C 1
ATOM 716 O O . ASP A 1 93 ? -34.289 -5.019 41.442 1.00 90.75 93 ASP A O 1
ATOM 720 N N . PRO A 1 94 ? -33.933 -6.967 42.493 1.00 94.69 94 PRO A N 1
ATOM 721 C CA . PRO A 1 94 ? -32.529 -7.043 42.093 1.00 94.69 94 PRO A CA 1
ATOM 722 C C . PRO A 1 94 ? -32.350 -7.127 40.572 1.00 94.69 94 PRO A C 1
ATOM 724 O O . PRO A 1 94 ? -33.139 -7.785 39.889 1.00 94.69 94 PRO A O 1
ATOM 727 N N . LEU A 1 95 ? -31.254 -6.550 40.058 1.00 96.62 95 LEU A N 1
ATOM 728 C CA . LEU A 1 95 ? -30.856 -6.723 38.657 1.00 96.62 95 LEU A CA 1
ATOM 729 C C . LEU A 1 95 ? -30.686 -8.210 38.320 1.00 96.62 95 LEU A C 1
ATOM 731 O O . LEU A 1 95 ? -30.321 -9.036 39.165 1.00 96.62 95 LEU A O 1
ATOM 735 N N . SER A 1 96 ? -30.907 -8.550 37.050 1.00 96.88 96 SER A N 1
ATOM 736 C CA . SER A 1 96 ? -30.606 -9.892 36.573 1.00 96.88 96 SER A CA 1
ATOM 737 C C . SER A 1 96 ? -29.096 -10.149 36.615 1.00 96.88 96 SER A C 1
ATOM 739 O O . SER A 1 96 ? -28.290 -9.232 36.452 1.00 96.88 96 SER A O 1
ATOM 741 N N . GLN A 1 97 ? -28.690 -11.413 36.778 1.00 95.44 97 GLN A N 1
ATOM 742 C CA . GLN A 1 97 ? -27.263 -11.757 36.732 1.00 95.44 97 GLN A CA 1
ATOM 743 C C . GLN A 1 97 ? -26.624 -11.349 35.396 1.00 95.44 97 GLN A C 1
ATOM 745 O O . GLN A 1 97 ? -25.471 -10.952 35.374 1.00 95.44 97 GLN A O 1
ATOM 750 N N . TYR A 1 98 ? -27.387 -11.396 34.302 1.00 94.94 98 TYR A N 1
ATOM 751 C CA . TYR A 1 98 ? -26.919 -10.968 32.988 1.00 94.94 98 TYR A CA 1
ATOM 752 C C . TYR A 1 98 ? -26.574 -9.472 32.956 1.00 94.94 98 TYR A C 1
ATOM 754 O O . TYR A 1 98 ? -25.512 -9.106 32.464 1.00 94.94 98 TYR A O 1
ATO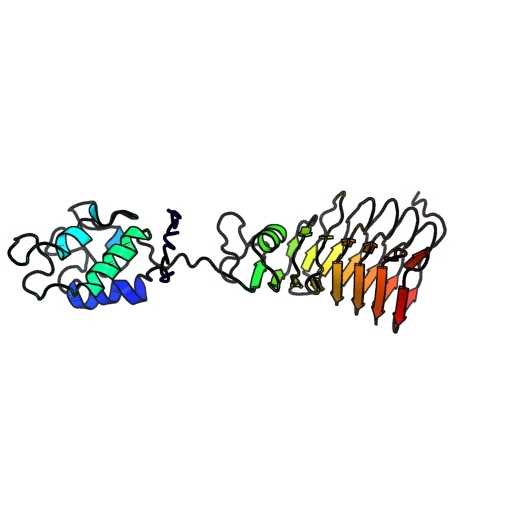M 762 N N . ASP A 1 99 ? -27.424 -8.617 33.528 1.00 97.69 99 ASP A N 1
ATOM 763 C CA . ASP A 1 99 ? -27.174 -7.170 33.584 1.00 97.69 99 ASP A CA 1
ATOM 764 C C . ASP A 1 99 ? -25.996 -6.840 34.509 1.00 97.69 99 ASP A C 1
ATOM 766 O O . ASP A 1 99 ? -25.167 -5.987 34.193 1.00 97.69 99 ASP A O 1
ATOM 770 N N . ILE A 1 100 ? -25.881 -7.560 35.632 1.00 97.75 100 ILE A N 1
ATOM 771 C CA . ILE A 1 100 ? -24.732 -7.459 36.544 1.00 97.75 100 ILE A CA 1
ATOM 772 C C . ILE A 1 100 ? -23.435 -7.848 35.820 1.00 97.75 100 ILE A C 1
ATOM 774 O O . ILE A 1 100 ? -22.438 -7.135 35.941 1.00 97.75 100 ILE A O 1
ATOM 778 N N . ASP A 1 101 ? -23.448 -8.945 35.057 1.00 96.62 101 ASP A N 1
ATOM 779 C CA . ASP A 1 101 ? -22.290 -9.423 34.295 1.00 96.62 101 ASP A CA 1
ATOM 780 C C . ASP A 1 101 ? -21.897 -8.427 33.189 1.00 96.62 101 ASP A C 1
ATOM 782 O O . ASP A 1 101 ? -20.708 -8.172 33.004 1.00 96.62 101 ASP A O 1
ATOM 786 N N . LEU A 1 102 ? -22.868 -7.806 32.501 1.00 96.19 102 LEU A N 1
ATOM 787 C CA . LEU A 1 102 ? -22.606 -6.749 31.516 1.00 96.19 102 LEU A CA 1
ATOM 788 C C . LEU A 1 102 ? -21.941 -5.524 32.151 1.00 96.19 102 LEU A C 1
ATOM 790 O O . LEU A 1 102 ? -20.953 -5.023 31.618 1.00 96.19 102 LEU A O 1
ATOM 794 N N . ILE A 1 103 ? -22.448 -5.057 33.296 1.00 97.81 103 ILE A N 1
ATOM 795 C CA . ILE A 1 103 ? -21.856 -3.926 34.026 1.00 97.81 103 ILE A CA 1
ATOM 796 C C . ILE A 1 103 ? -20.436 -4.275 34.488 1.00 97.81 103 ILE A C 1
ATOM 798 O O . ILE A 1 103 ? -19.532 -3.452 34.347 1.00 97.81 103 ILE A O 1
ATOM 802 N N . ALA A 1 104 ? -20.216 -5.483 35.017 1.00 97.50 104 ALA A N 1
ATOM 803 C CA . ALA A 1 104 ? -18.889 -5.934 35.435 1.00 97.50 104 ALA A CA 1
ATOM 804 C C . ALA A 1 104 ? -17.905 -5.959 34.263 1.00 97.50 104 ALA A C 1
ATOM 806 O O . ALA A 1 104 ? -16.815 -5.396 34.360 1.00 97.50 104 ALA A O 1
ATOM 807 N N . GLN A 1 105 ? -18.318 -6.570 33.150 1.00 94.19 105 GLN A N 1
ATOM 808 C CA . GLN A 1 105 ? -17.516 -6.677 31.940 1.00 94.19 105 GLN A CA 1
ATOM 809 C C . GLN A 1 105 ? -17.170 -5.292 31.388 1.00 94.19 105 GLN A C 1
ATOM 811 O O . GLN A 1 105 ? -16.001 -5.023 31.141 1.00 94.19 105 GLN A O 1
ATOM 816 N N . TRP A 1 106 ? -18.147 -4.390 31.275 1.00 95.19 106 TRP A N 1
ATOM 817 C CA . TRP A 1 106 ? -17.913 -3.017 30.827 1.00 95.19 106 TRP A CA 1
ATOM 818 C C . TRP A 1 106 ? -16.870 -2.291 31.687 1.00 95.19 106 TRP A C 1
ATOM 820 O O . TRP A 1 106 ? -15.966 -1.646 31.152 1.00 95.19 106 TRP A O 1
ATOM 830 N N . ILE A 1 107 ? -16.949 -2.420 33.017 1.00 96.44 107 ILE A N 1
ATOM 831 C CA . ILE A 1 107 ? -15.965 -1.806 33.916 1.00 96.44 107 ILE A CA 1
ATOM 832 C C . ILE A 1 107 ? -14.576 -2.426 33.712 1.00 96.44 107 ILE A C 1
ATOM 834 O O . ILE A 1 107 ? -13.595 -1.689 33.580 1.00 96.44 107 ILE A O 1
ATOM 838 N N . ASP A 1 108 ? -14.485 -3.755 33.653 1.00 94.44 108 ASP A N 1
ATOM 839 C CA . ASP A 1 108 ? -13.225 -4.483 33.452 1.00 94.44 108 ASP A CA 1
ATOM 840 C C . ASP A 1 108 ? -12.587 -4.223 32.084 1.00 94.44 108 ASP A C 1
ATOM 842 O O . ASP A 1 108 ? -11.368 -4.295 31.944 1.00 94.44 108 ASP A O 1
ATOM 846 N N . GLU A 1 109 ? -13.394 -3.870 31.087 1.00 88.75 109 GLU A N 1
ATOM 847 C CA . GLU A 1 109 ? -12.967 -3.468 29.746 1.00 88.75 109 GLU A CA 1
ATOM 848 C C . GLU A 1 109 ? -12.539 -1.994 29.663 1.00 88.75 109 GLU A C 1
ATOM 850 O O . GLU A 1 109 ? -12.199 -1.504 28.586 1.00 88.75 109 GLU A O 1
ATOM 855 N N . GLY A 1 110 ? -12.520 -1.285 30.794 1.00 91.31 110 GLY A N 1
ATOM 856 C CA . GLY A 1 110 ? -12.026 0.088 30.896 1.00 91.31 110 GLY A CA 1
ATOM 857 C C . GLY A 1 110 ? -13.119 1.147 30.988 1.00 91.31 110 GLY A C 1
ATOM 858 O O . GLY A 1 110 ? -12.792 2.331 30.953 1.00 91.31 110 GLY A O 1
ATOM 859 N N . ALA A 1 111 ? -14.382 0.739 31.144 1.00 94.06 111 ALA A N 1
ATOM 860 C CA . ALA A 1 111 ? -15.539 1.613 31.310 1.00 94.06 111 ALA A CA 1
ATOM 861 C C . ALA A 1 111 ? -15.639 2.702 30.225 1.00 94.06 111 ALA A C 1
ATOM 863 O O . ALA A 1 111 ? -15.833 3.871 30.542 1.00 94.06 111 ALA A O 1
ATOM 864 N N . LEU A 1 112 ? -15.456 2.330 28.954 1.00 90.75 112 LEU A N 1
ATOM 865 C CA . LEU A 1 112 ? -15.487 3.261 27.822 1.00 90.75 112 LEU A CA 1
ATOM 866 C C . LEU A 1 112 ? -16.927 3.612 27.416 1.00 90.75 112 LEU A C 1
ATOM 868 O O . LEU A 1 112 ? -17.833 2.793 27.557 1.00 90.75 112 LEU A O 1
ATOM 872 N N . GLU A 1 113 ? -17.140 4.817 26.881 1.00 92.12 113 GLU A N 1
ATOM 873 C CA . GLU A 1 113 ? -18.449 5.238 26.346 1.00 92.12 113 GLU A CA 1
ATOM 874 C C . GLU A 1 113 ? -18.810 4.478 25.066 1.00 92.12 113 GLU A C 1
ATOM 876 O O . GLU A 1 113 ? -19.949 4.070 24.848 1.00 92.12 113 GLU A O 1
ATOM 881 N N . THR A 1 114 ? -17.811 4.260 24.223 1.00 83.50 114 THR A N 1
ATOM 882 C CA . THR A 1 114 ? -17.912 3.470 23.002 1.00 83.50 114 THR A CA 1
ATOM 883 C C . THR A 1 114 ? -16.884 2.349 23.064 1.00 83.50 114 THR A C 1
ATOM 885 O O . THR A 1 114 ? -15.781 2.588 23.569 1.00 83.50 114 THR A O 1
ATOM 888 N N . PRO A 1 115 ? -17.183 1.157 22.523 1.00 76.44 115 PRO A N 1
ATOM 889 C CA . PRO A 1 115 ? -16.185 0.113 22.378 1.00 76.44 115 PRO A CA 1
ATOM 890 C C . PRO A 1 115 ? -14.951 0.664 21.647 1.00 76.44 115 PRO A C 1
ATOM 892 O O . PRO A 1 115 ? -15.070 1.255 20.574 1.00 76.44 115 PRO A O 1
ATOM 895 N N . ALA A 1 116 ? -13.764 0.455 22.204 1.00 65.94 116 ALA A N 1
ATOM 896 C CA . ALA A 1 116 ? -12.533 0.329 21.444 1.00 65.94 116 ALA A CA 1
ATOM 897 C C . ALA A 1 116 ? -12.667 -0.903 20.536 1.00 65.94 116 ALA A C 1
ATOM 899 O O . ALA A 1 116 ? -12.220 -2.006 20.850 1.00 65.94 116 ALA A O 1
ATOM 900 N N . VAL A 1 117 ? -13.363 -0.739 19.413 1.00 58.03 117 VAL A N 1
ATOM 901 C CA . VAL A 1 117 ? -13.351 -1.762 18.376 1.00 58.03 117 VAL A CA 1
ATOM 902 C C . VAL A 1 117 ? -11.951 -1.738 17.780 1.00 58.03 117 VAL A C 1
ATOM 904 O O . VAL A 1 117 ? -11.593 -0.783 17.097 1.00 58.03 117 VAL A O 1
ATOM 907 N N . ASP A 1 118 ? -11.161 -2.784 18.021 1.00 68.00 118 ASP A N 1
ATOM 908 C CA . ASP A 1 118 ? -9.994 -3.048 17.185 1.00 68.00 118 ASP A CA 1
ATOM 909 C C . ASP A 1 118 ? -10.524 -3.274 15.767 1.00 68.00 118 ASP A C 1
ATOM 911 O O . ASP A 1 118 ? -11.074 -4.333 15.435 1.00 68.00 118 ASP A O 1
ATOM 915 N N . TYR A 1 119 ? -10.439 -2.235 14.938 1.00 81.75 119 TYR A N 1
ATOM 916 C CA . TYR A 1 119 ? -10.759 -2.342 13.531 1.00 81.75 119 TYR A CA 1
ATOM 917 C C . TYR A 1 119 ? -9.935 -3.494 12.942 1.00 81.75 119 TYR A C 1
ATOM 919 O O . TYR A 1 119 ? -8.716 -3.544 13.086 1.00 81.75 119 TYR A O 1
ATOM 927 N N . SER A 1 120 ? -10.609 -4.470 12.333 1.00 83.56 120 SER A N 1
ATOM 928 C CA . SER A 1 120 ? -9.997 -5.745 11.921 1.00 83.56 120 SER A CA 1
ATOM 929 C C . SER A 1 120 ? -9.863 -5.884 10.405 1.00 83.56 120 SER A C 1
ATOM 931 O O . SER A 1 120 ? -9.660 -6.986 9.894 1.00 83.56 120 SER A O 1
ATOM 933 N N . GLY A 1 121 ? -9.971 -4.770 9.677 1.00 89.31 121 GLY A N 1
ATOM 934 C CA . GLY A 1 121 ? -9.938 -4.762 8.221 1.00 89.31 121 GLY A CA 1
ATOM 935 C C . GLY A 1 121 ? -11.260 -5.229 7.587 1.00 89.31 121 GLY A C 1
ATOM 936 O O . GLY A 1 121 ? -12.320 -5.154 8.215 1.00 89.31 121 GLY A O 1
ATOM 937 N N . PRO A 1 122 ? -11.244 -5.673 6.314 1.00 93.56 122 PRO A N 1
ATOM 938 C CA . PRO A 1 122 ? -10.071 -5.959 5.474 1.00 93.56 122 PRO A CA 1
ATOM 939 C C . PRO A 1 122 ? -9.507 -4.733 4.730 1.00 93.56 122 PRO A C 1
ATOM 941 O O . PRO A 1 122 ? -8.631 -4.877 3.880 1.00 93.56 122 PRO A O 1
ATOM 944 N N . VAL A 1 123 ? -10.034 -3.525 4.975 1.00 98.06 123 VAL A N 1
ATOM 945 C CA . VAL A 1 123 ? -9.602 -2.294 4.284 1.00 98.06 123 VAL A CA 1
ATOM 946 C C . VAL A 1 123 ? -8.948 -1.333 5.267 1.00 98.06 123 VAL A C 1
ATOM 948 O O . VAL A 1 123 ? -9.633 -0.697 6.046 1.00 98.06 123 VAL A O 1
ATOM 951 N N . TRP A 1 124 ? -7.639 -1.173 5.232 1.00 98.12 124 TRP A N 1
ATOM 952 C CA . TRP A 1 124 ? -6.922 -0.249 6.104 1.00 98.12 124 TRP A CA 1
ATOM 953 C C . TRP A 1 124 ? -6.828 1.125 5.447 1.00 98.12 124 TRP A C 1
ATOM 955 O O . TRP A 1 124 ? -6.261 1.261 4.361 1.00 98.12 124 TRP A O 1
ATOM 965 N N . TYR A 1 125 ? -7.394 2.138 6.095 1.00 98.69 125 TYR A N 1
ATOM 966 C CA . TYR A 1 125 ? -7.478 3.495 5.570 1.00 98.69 125 TYR A CA 1
ATOM 967 C C . TYR A 1 125 ? -6.280 4.328 6.013 1.00 98.69 125 TYR A C 1
ATOM 969 O O . TYR A 1 125 ? -5.929 4.373 7.194 1.00 98.69 125 TYR A O 1
ATOM 977 N N . ILE A 1 126 ? -5.672 5.015 5.047 1.00 98.75 126 ILE A N 1
ATOM 978 C CA . ILE A 1 126 ? -4.508 5.881 5.231 1.00 98.75 126 ILE A CA 1
ATOM 979 C C . ILE A 1 126 ? -4.872 7.292 4.791 1.00 98.75 126 ILE A C 1
ATOM 981 O O . ILE A 1 126 ? -5.357 7.495 3.678 1.00 98.75 126 ILE A O 1
ATOM 985 N N . ALA A 1 127 ? -4.597 8.279 5.636 1.00 98.75 127 ALA A N 1
ATOM 986 C CA . ALA A 1 127 ? -4.807 9.681 5.307 1.00 98.75 127 ALA A CA 1
ATOM 987 C C . ALA A 1 127 ? -3.721 10.558 5.929 1.00 98.75 127 ALA A C 1
ATOM 989 O O . ALA A 1 127 ? -3.287 10.330 7.051 1.00 98.75 127 ALA A O 1
ATOM 990 N N . THR A 1 128 ? -3.347 11.644 5.249 1.00 98.06 128 THR A N 1
ATOM 991 C CA . THR A 1 128 ? -2.405 12.642 5.805 1.00 98.06 128 THR A CA 1
ATOM 992 C C . THR A 1 128 ? -2.896 13.322 7.093 1.00 98.06 128 THR A C 1
ATOM 994 O O . THR A 1 128 ? -2.101 13.925 7.809 1.00 98.06 128 THR A O 1
ATOM 997 N N . THR A 1 129 ? -4.195 13.234 7.393 1.00 97.69 129 THR A N 1
ATOM 998 C CA . THR A 1 129 ? -4.823 13.702 8.640 1.00 97.69 129 THR A CA 1
ATOM 999 C C . THR A 1 129 ? -4.942 12.614 9.711 1.00 97.69 129 THR A C 1
ATOM 1001 O O . THR A 1 129 ? -5.443 12.903 10.794 1.00 97.69 129 THR A O 1
ATOM 1004 N N . GLY A 1 130 ? -4.549 11.377 9.396 1.00 96.94 130 GLY A N 1
ATOM 1005 C CA . GLY A 1 130 ? -4.589 10.234 10.301 1.00 96.94 130 GLY A CA 1
ATOM 1006 C C . GLY A 1 130 ? -3.487 10.261 11.361 1.00 96.94 130 GLY A C 1
ATOM 1007 O O . GLY A 1 130 ? -2.723 11.222 11.476 1.00 96.94 130 GLY A O 1
ATOM 1008 N N . SER A 1 131 ? -3.397 9.182 12.136 1.00 94.94 131 SER A N 1
ATOM 1009 C CA . SER A 1 131 ? -2.413 9.025 13.213 1.00 94.94 131 SER A CA 1
ATOM 1010 C C . SER A 1 131 ? -1.947 7.578 13.320 1.00 94.94 131 SER A C 1
ATOM 1012 O O . SER A 1 131 ? -2.763 6.671 13.428 1.00 94.94 131 SER A O 1
ATOM 1014 N N . ASP A 1 132 ? -0.636 7.345 13.347 1.00 93.44 132 ASP A N 1
ATOM 1015 C CA . ASP A 1 132 ? -0.086 6.001 13.590 1.00 93.44 132 ASP A CA 1
ATOM 1016 C C . ASP A 1 132 ? -0.063 5.632 15.085 1.00 93.44 132 ASP A C 1
ATOM 1018 O O . ASP A 1 132 ? 0.105 4.459 15.427 1.00 93.44 132 ASP A O 1
ATOM 1022 N N . GLU A 1 133 ? -0.203 6.628 15.969 1.00 87.50 133 GLU A N 1
ATOM 1023 C CA . GLU A 1 133 ? -0.236 6.450 17.427 1.00 87.50 133 GLU A CA 1
ATOM 1024 C C . GLU A 1 133 ? -1.653 6.185 17.943 1.00 87.50 133 GLU A C 1
ATOM 1026 O O . GLU A 1 133 ? -1.827 5.422 18.889 1.00 87.50 133 GLU A O 1
ATOM 1031 N N . THR A 1 134 ? -2.652 6.836 17.340 1.00 84.31 134 THR A N 1
ATOM 1032 C CA . THR A 1 134 ? -4.040 6.840 17.831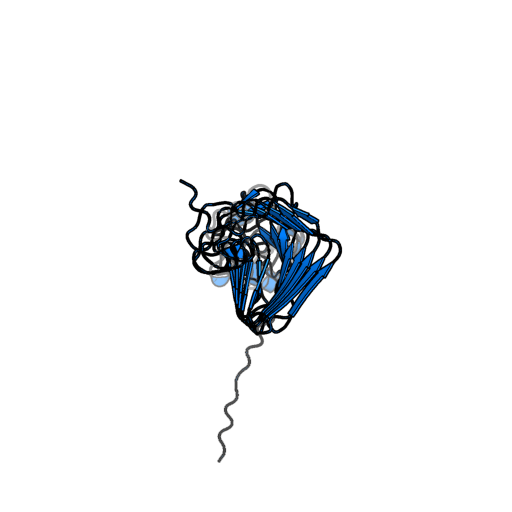 1.00 84.31 134 THR A CA 1
ATOM 1033 C C . THR A 1 134 ? -5.069 6.409 16.793 1.00 84.31 134 THR A C 1
ATOM 1035 O O . THR A 1 134 ? -6.227 6.243 17.154 1.00 84.31 134 THR A O 1
ATOM 1038 N N . GLY A 1 135 ? -4.696 6.285 15.517 1.00 89.00 135 GLY A N 1
ATOM 1039 C CA . GLY A 1 135 ? -5.577 5.728 14.494 1.00 89.00 135 GLY A CA 1
ATOM 1040 C C . GLY A 1 135 ? -5.676 4.213 14.643 1.00 89.00 135 GLY A C 1
ATOM 1041 O O . GLY A 1 135 ? -4.686 3.558 14.972 1.00 89.00 135 GLY A O 1
ATOM 1042 N N . ASP A 1 136 ? -6.863 3.667 14.400 1.00 89.25 136 ASP A N 1
ATOM 1043 C CA . ASP A 1 136 ? -7.134 2.223 14.384 1.00 89.25 136 ASP A CA 1
ATOM 1044 C C . ASP A 1 136 ? -7.104 1.643 12.955 1.00 89.25 136 ASP A C 1
ATOM 1046 O O . ASP A 1 136 ? -7.129 0.427 12.772 1.00 89.25 136 ASP A O 1
ATOM 1050 N N . GLY A 1 137 ? -6.998 2.504 11.935 1.00 93.88 137 GLY A N 1
ATOM 1051 C CA . GLY A 1 137 ? -6.958 2.122 10.526 1.00 93.88 137 GLY A CA 1
ATOM 1052 C C . GLY A 1 137 ? -8.331 1.975 9.869 1.00 93.88 137 GLY A C 1
ATOM 1053 O O . GLY A 1 137 ? -8.391 1.590 8.700 1.00 93.88 137 GLY A O 1
ATOM 1054 N N . SER A 1 138 ? -9.415 2.292 10.580 1.00 94.44 138 SER A N 1
ATOM 1055 C CA . SER A 1 138 ? -10.754 2.475 10.014 1.00 94.44 138 SER A CA 1
ATOM 1056 C C . SER A 1 138 ? -10.851 3.773 9.202 1.00 94.44 138 SER A C 1
ATOM 1058 O O . SER A 1 138 ? -9.973 4.633 9.256 1.00 94.44 138 SER A O 1
ATOM 1060 N N . GLU A 1 139 ? -11.944 3.944 8.455 1.00 95.19 139 GLU A N 1
ATOM 1061 C CA . GLU A 1 139 ? -12.209 5.177 7.698 1.00 95.19 139 GLU A CA 1
ATOM 1062 C C . GLU A 1 139 ? -12.336 6.413 8.605 1.00 95.19 139 GLU A C 1
ATOM 1064 O O . GLU A 1 139 ? -11.944 7.513 8.216 1.00 95.19 139 GLU A O 1
ATOM 1069 N N . GLU A 1 140 ? -12.863 6.227 9.818 1.00 92.25 140 GLU A N 1
ATOM 1070 C CA . GLU A 1 140 ? -13.089 7.295 10.796 1.00 92.25 140 GLU A CA 1
ATOM 1071 C C . GLU A 1 140 ? -11.794 7.692 11.514 1.00 92.25 140 GLU A C 1
ATOM 1073 O O . GLU A 1 140 ? -11.563 8.880 11.749 1.00 92.25 140 GLU A O 1
ATOM 1078 N N . ASN A 1 141 ? -10.921 6.718 11.800 1.00 91.31 141 ASN A N 1
ATOM 1079 C CA . ASN A 1 141 ? -9.640 6.924 12.479 1.00 91.31 141 ASN A CA 1
ATOM 1080 C C . ASN A 1 141 ? -8.471 6.310 11.674 1.00 91.31 141 ASN A C 1
ATOM 1082 O O . ASN A 1 141 ? -7.839 5.347 12.123 1.00 91.31 141 ASN A O 1
ATOM 1086 N N . PRO A 1 142 ? -8.144 6.863 10.490 1.00 97.69 142 PRO A N 1
ATOM 1087 C CA . PRO A 1 142 ? -7.147 6.285 9.595 1.00 97.69 142 PRO A CA 1
ATOM 1088 C C . PRO A 1 142 ? -5.726 6.374 10.166 1.00 97.69 142 PRO A C 1
ATOM 1090 O O . PRO A 1 142 ? -5.399 7.263 10.962 1.00 97.69 142 PRO A O 1
ATOM 1093 N N . PHE A 1 143 ? -4.840 5.503 9.682 1.00 98.31 143 PHE A N 1
ATOM 1094 C CA . PHE A 1 143 ? -3.404 5.650 9.926 1.00 98.31 143 PHE A CA 1
ATOM 1095 C C . PHE A 1 143 ? -2.830 6.844 9.147 1.00 98.31 143 PHE A C 1
ATOM 1097 O O . PHE A 1 143 ? -3.379 7.273 8.127 1.00 98.31 143 PHE A O 1
ATOM 1104 N N . ALA A 1 144 ? -1.702 7.378 9.619 1.00 98.38 144 ALA A N 1
ATOM 1105 C CA . ALA A 1 144 ? -1.000 8.483 8.969 1.00 98.38 144 ALA A CA 1
ATOM 1106 C C . ALA A 1 144 ? -0.086 8.001 7.833 1.00 98.38 144 ALA A C 1
ATOM 1108 O O . ALA A 1 144 ? 0.065 8.692 6.821 1.00 98.38 144 ALA A O 1
ATOM 1109 N N . THR A 1 145 ? 0.547 6.833 7.993 1.00 98.56 145 THR A N 1
ATOM 1110 C CA . THR A 1 145 ? 1.536 6.319 7.036 1.00 98.56 145 THR A CA 1
ATOM 1111 C C . THR A 1 145 ? 1.071 5.059 6.319 1.00 98.56 145 THR A C 1
ATOM 1113 O O . THR A 1 145 ? 0.412 4.188 6.882 1.00 98.56 145 THR A O 1
ATOM 1116 N N . ILE A 1 146 ? 1.476 4.926 5.051 1.00 98.81 146 ILE A N 1
ATOM 1117 C CA . ILE A 1 146 ? 1.164 3.739 4.242 1.00 98.81 146 ILE A CA 1
ATOM 1118 C C . ILE A 1 146 ? 1.796 2.490 4.863 1.00 98.81 146 ILE A C 1
ATOM 1120 O O . ILE A 1 146 ? 1.152 1.445 4.919 1.00 98.81 146 ILE A O 1
ATOM 1124 N N . GLN A 1 147 ? 3.034 2.593 5.364 1.00 98.69 147 GLN A N 1
ATOM 1125 C CA . GLN A 1 147 ? 3.719 1.448 5.963 1.00 98.69 147 GLN A CA 1
ATOM 1126 C C . GLN A 1 147 ? 2.981 0.926 7.199 1.00 98.69 147 GLN A C 1
ATOM 1128 O O . GLN A 1 147 ? 2.887 -0.284 7.350 1.00 98.69 147 GLN A O 1
ATOM 1133 N N . LYS A 1 148 ? 2.388 1.794 8.031 1.00 98.31 148 LYS A N 1
ATOM 1134 C CA . LYS A 1 148 ? 1.599 1.352 9.187 1.00 98.31 148 LYS A CA 1
ATOM 1135 C C . LYS A 1 148 ? 0.416 0.473 8.774 1.00 98.31 148 LYS A C 1
ATOM 1137 O O . LYS A 1 148 ? 0.215 -0.584 9.367 1.00 98.31 148 LYS A O 1
ATOM 1142 N N . GLY A 1 149 ? -0.315 0.876 7.732 1.00 98.31 149 GLY A N 1
ATOM 1143 C CA . GLY A 1 149 ? -1.375 0.054 7.146 1.00 98.31 149 GLY A CA 1
ATOM 1144 C C . GLY A 1 149 ? -0.844 -1.267 6.598 1.00 98.31 149 GLY A C 1
ATOM 1145 O O . GLY A 1 149 ? -1.396 -2.327 6.882 1.00 98.31 149 GLY A O 1
ATOM 1146 N N . VAL A 1 150 ? 0.269 -1.218 5.859 1.00 98.62 150 VAL A N 1
ATOM 1147 C CA . VAL A 1 150 ? 0.929 -2.427 5.356 1.00 98.62 150 VAL A CA 1
ATOM 1148 C C . VAL A 1 150 ? 1.322 -3.348 6.504 1.00 98.62 150 VAL A C 1
ATOM 1150 O O . VAL A 1 150 ? 1.101 -4.540 6.376 1.00 98.62 150 VAL A O 1
ATOM 1153 N N . ASP A 1 151 ? 1.862 -2.856 7.616 1.00 97.62 151 ASP A N 1
ATOM 1154 C CA . ASP A 1 151 ? 2.341 -3.682 8.729 1.00 97.62 151 ASP A CA 1
ATOM 1155 C C . ASP A 1 151 ? 1.221 -4.487 9.400 1.00 97.62 151 ASP A C 1
ATOM 1157 O O . ASP A 1 151 ? 1.442 -5.652 9.738 1.00 97.62 151 ASP A O 1
ATOM 1161 N N . VAL A 1 152 ? 0.028 -3.900 9.558 1.00 95.50 152 VAL A N 1
ATOM 1162 C CA . VAL A 1 152 ? -1.123 -4.574 10.190 1.00 95.50 152 VAL A CA 1
ATOM 1163 C C . VAL A 1 152 ? -1.898 -5.477 9.233 1.00 95.50 152 VAL A C 1
ATOM 1165 O O . VAL A 1 152 ? -2.544 -6.423 9.678 1.00 95.50 152 VAL A O 1
ATOM 1168 N N . ALA A 1 153 ? -1.812 -5.212 7.930 1.00 96.44 153 ALA A N 1
ATOM 1169 C CA . ALA A 1 153 ? -2.535 -5.972 6.926 1.00 96.44 153 ALA A CA 1
ATOM 1170 C C . ALA A 1 153 ? -2.057 -7.422 6.818 1.00 96.44 153 ALA A C 1
ATOM 1172 O O . ALA A 1 153 ? -0.853 -7.716 6.870 1.00 96.44 153 ALA A O 1
ATOM 1173 N N . ILE A 1 154 ? -3.013 -8.313 6.584 1.00 94.12 154 ILE A N 1
ATOM 1174 C CA . ILE A 1 154 ? -2.795 -9.722 6.252 1.00 94.12 154 ILE A CA 1
ATOM 1175 C C . ILE A 1 154 ? -3.064 -9.972 4.763 1.00 94.12 154 ILE A C 1
ATOM 1177 O O . ILE A 1 154 ? -3.367 -9.050 4.007 1.00 94.12 154 ILE A O 1
ATOM 1181 N N . ASP A 1 155 ? -2.903 -11.218 4.316 1.00 94.19 155 ASP A N 1
ATOM 1182 C CA . ASP A 1 155 ? -3.202 -11.590 2.934 1.00 94.19 155 ASP A CA 1
ATOM 1183 C C . ASP A 1 155 ? -4.617 -11.177 2.521 1.00 94.19 155 ASP A C 1
ATOM 1185 O O . ASP A 1 155 ? -5.586 -11.368 3.254 1.00 94.19 155 ASP A O 1
ATOM 1189 N N . MET A 1 156 ? -4.718 -10.681 1.291 1.00 93.06 156 MET A N 1
ATOM 1190 C CA . MET A 1 156 ? -5.925 -10.212 0.613 1.00 93.06 156 MET A CA 1
ATOM 1191 C C . MET A 1 156 ? -6.535 -8.915 1.154 1.00 93.06 156 MET A C 1
ATOM 1193 O O . MET A 1 156 ? -7.528 -8.446 0.590 1.00 93.06 156 MET A O 1
ATOM 1197 N N . ASP A 1 157 ? -5.927 -8.292 2.161 1.00 97.94 157 ASP A N 1
ATOM 1198 C CA . ASP A 1 157 ? -6.346 -6.973 2.625 1.00 97.94 157 ASP A CA 1
ATOM 1199 C C . ASP A 1 157 ? -6.086 -5.882 1.577 1.00 97.94 157 ASP A C 1
ATOM 1201 O O . ASP A 1 157 ? -5.272 -6.003 0.651 1.00 97.94 157 ASP A O 1
ATOM 1205 N N . THR A 1 158 ? -6.790 -4.768 1.747 1.00 98.75 158 THR A N 1
ATOM 1206 C CA . THR A 1 158 ? -6.611 -3.544 0.970 1.00 98.75 158 THR A CA 1
ATOM 1207 C C . THR A 1 158 ? -6.041 -2.448 1.855 1.00 98.75 158 THR A C 1
ATOM 1209 O O . THR A 1 158 ? -6.543 -2.208 2.943 1.00 98.75 158 THR A O 1
ATOM 1212 N N . ILE A 1 159 ? -5.030 -1.741 1.367 1.00 98.88 159 ILE A N 1
ATOM 1213 C CA . ILE A 1 159 ? -4.570 -0.468 1.914 1.00 98.88 159 ILE A CA 1
ATOM 1214 C C . ILE A 1 159 ? -5.152 0.626 1.026 1.00 98.88 159 ILE A C 1
ATOM 1216 O O . ILE A 1 159 ? -4.711 0.799 -0.114 1.00 98.88 159 ILE A O 1
ATOM 1220 N N . TYR A 1 160 ? -6.161 1.331 1.526 1.00 98.88 160 TYR A N 1
ATOM 1221 C CA . TYR A 1 160 ? -6.800 2.430 0.816 1.00 98.88 160 TYR A CA 1
ATOM 1222 C C . TYR A 1 160 ? -6.172 3.756 1.241 1.00 98.88 160 TYR A C 1
ATOM 1224 O O . TYR A 1 160 ? -6.213 4.125 2.413 1.00 98.88 160 TYR A O 1
ATOM 1232 N N . VAL A 1 161 ? -5.573 4.472 0.294 1.00 98.88 161 VAL A N 1
ATOM 1233 C CA . VAL A 1 161 ? -4.789 5.678 0.564 1.00 98.88 161 VAL A CA 1
ATOM 1234 C C . VAL A 1 161 ? -5.509 6.899 0.012 1.00 98.88 161 VAL A C 1
ATOM 1236 O O . VAL A 1 161 ? -5.585 7.083 -1.202 1.00 98.88 161 VAL A O 1
ATOM 1239 N N . SER A 1 162 ? -5.997 7.759 0.902 1.00 98.81 162 SER A N 1
ATOM 1240 C CA . SER A 1 162 ? -6.623 9.028 0.535 1.00 98.81 162 SER A CA 1
ATOM 1241 C C . SER A 1 162 ? -5.639 9.946 -0.189 1.00 98.81 162 SER A C 1
ATOM 1243 O O . SER A 1 162 ? -4.423 9.870 0.010 1.00 98.81 162 SER A O 1
ATOM 1245 N N . ASN A 1 163 ? -6.151 10.865 -0.997 1.00 98.75 163 ASN A N 1
ATOM 1246 C CA . ASN A 1 163 ? -5.347 11.845 -1.719 1.00 98.75 163 ASN A CA 1
ATOM 1247 C C . ASN A 1 163 ? -4.398 12.609 -0.779 1.00 98.75 163 ASN A C 1
ATOM 1249 O O . ASN A 1 163 ? -4.763 13.025 0.322 1.00 98.75 163 ASN A O 1
ATOM 1253 N N . GLY A 1 164 ? -3.157 12.812 -1.217 1.00 98.44 164 GLY A N 1
ATOM 1254 C CA . GLY A 1 164 ? -2.110 13.347 -0.355 1.00 98.44 164 GLY A CA 1
ATOM 1255 C C . GLY A 1 164 ? -0.707 13.047 -0.866 1.00 98.44 164 GLY A C 1
ATOM 1256 O O . GLY A 1 164 ? -0.520 12.451 -1.923 1.00 98.44 164 GLY A O 1
ATOM 1257 N N . SER A 1 165 ? 0.301 13.496 -0.121 1.00 98.12 165 SER A N 1
ATOM 1258 C CA . SER A 1 165 ? 1.706 13.158 -0.373 1.00 98.12 165 SER A CA 1
ATOM 1259 C C . SER A 1 165 ? 2.250 12.354 0.796 1.00 98.12 165 SER A C 1
ATOM 1261 O O . SER A 1 165 ? 2.209 12.823 1.930 1.00 98.12 165 SER A O 1
ATOM 1263 N N . TYR A 1 166 ? 2.768 11.172 0.494 1.00 98.38 166 TYR A N 1
ATOM 1264 C CA . TYR A 1 166 ? 3.234 10.192 1.460 1.00 98.38 166 TYR A CA 1
ATOM 1265 C C . TYR A 1 166 ? 4.718 9.897 1.252 1.00 98.38 166 TYR A C 1
ATOM 1267 O O . TYR A 1 166 ? 5.265 10.026 0.148 1.00 98.38 166 TYR A O 1
ATOM 1275 N N . GLU A 1 167 ? 5.371 9.500 2.337 1.00 96.81 167 GLU A N 1
ATOM 1276 C CA . GLU A 1 167 ? 6.699 8.902 2.281 1.00 96.81 167 GLU A CA 1
ATOM 1277 C C . GLU A 1 167 ? 6.612 7.529 1.605 1.00 96.81 167 GLU A C 1
ATOM 1279 O O . GLU A 1 167 ? 5.634 6.799 1.782 1.00 96.81 167 GLU A O 1
ATOM 1284 N N . GLY A 1 168 ? 7.619 7.191 0.799 1.00 97.12 168 GLY A N 1
ATOM 1285 C CA . GLY A 1 168 ? 7.784 5.822 0.318 1.00 97.12 168 GLY A CA 1
ATOM 1286 C C . GLY A 1 168 ? 8.809 5.062 1.142 1.00 97.12 168 GLY A C 1
ATOM 1287 O O . GLY A 1 168 ? 8.933 5.267 2.344 1.00 97.12 168 GLY A O 1
ATOM 1288 N N . GLY A 1 169 ? 9.533 4.149 0.498 1.00 98.00 169 GLY A N 1
ATOM 1289 C CA . GLY A 1 169 ? 10.267 3.110 1.220 1.00 98.00 169 GLY A CA 1
ATOM 1290 C C . GLY A 1 169 ? 9.324 2.040 1.771 1.00 98.00 169 GLY A C 1
ATOM 1291 O O . GLY A 1 169 ? 9.662 1.369 2.741 1.00 98.00 169 GLY A O 1
ATOM 1292 N N . ILE A 1 170 ? 8.151 1.890 1.150 1.00 98.75 170 ILE A N 1
ATOM 1293 C CA . ILE A 1 170 ? 7.125 0.930 1.546 1.00 98.75 170 ILE A CA 1
ATOM 1294 C C . ILE A 1 170 ? 7.638 -0.481 1.260 1.00 98.75 170 ILE A C 1
ATOM 1296 O O . ILE A 1 170 ? 8.141 -0.750 0.168 1.00 98.75 170 ILE A O 1
ATOM 1300 N N . VAL A 1 171 ? 7.499 -1.392 2.217 1.00 98.69 171 VAL A N 1
ATOM 1301 C CA . VAL A 1 171 ? 7.915 -2.790 2.093 1.00 98.69 171 VAL A CA 1
ATOM 1302 C C . VAL A 1 171 ? 6.711 -3.697 2.295 1.00 98.69 171 VAL A C 1
ATOM 1304 O O . VAL A 1 171 ? 6.170 -3.799 3.392 1.00 98.69 171 VAL A O 1
ATOM 1307 N N . ILE A 1 172 ? 6.324 -4.383 1.223 1.00 98.69 172 ILE A N 1
ATOM 1308 C CA . ILE A 1 172 ? 5.323 -5.447 1.220 1.00 98.69 172 ILE A CA 1
ATOM 1309 C C . ILE A 1 172 ? 6.093 -6.762 1.098 1.00 98.69 172 ILE A C 1
ATOM 1311 O O . ILE A 1 172 ? 6.716 -7.023 0.066 1.00 98.69 172 ILE A O 1
ATOM 1315 N N . SER A 1 173 ? 6.104 -7.566 2.160 1.00 98.19 173 SER A N 1
ATOM 1316 C CA . SER A 1 173 ? 6.858 -8.820 2.214 1.00 98.19 173 SER A CA 1
ATOM 1317 C C . SER A 1 173 ? 6.002 -9.983 2.688 1.00 98.19 173 SER A C 1
ATOM 1319 O O . SER A 1 173 ? 5.295 -9.845 3.684 1.00 98.19 173 SER A O 1
ATOM 1321 N N . ASP A 1 174 ? 6.125 -11.122 2.005 1.00 97.12 174 ASP A N 1
ATOM 1322 C CA . ASP A 1 174 ? 5.517 -12.403 2.392 1.00 97.12 174 ASP A CA 1
ATOM 1323 C C . ASP A 1 174 ? 3.979 -12.353 2.538 1.00 97.12 174 ASP A C 1
ATOM 1325 O O . ASP A 1 174 ? 3.401 -13.154 3.269 1.00 97.12 174 ASP A O 1
ATOM 1329 N N . LYS A 1 175 ? 3.321 -11.408 1.845 1.00 95.38 175 LYS A N 1
ATOM 1330 C CA . LYS A 1 175 ? 1.859 -11.274 1.786 1.00 95.38 175 LYS A CA 1
ATOM 1331 C C . LYS A 1 175 ? 1.372 -10.616 0.501 1.00 95.38 175 LYS A C 1
ATOM 1333 O O . LYS A 1 175 ? 2.030 -9.720 -0.028 1.00 95.38 175 LYS A O 1
ATOM 1338 N N . ALA A 1 176 ? 0.206 -11.022 0.017 1.00 95.94 176 ALA A N 1
ATOM 1339 C CA . ALA A 1 176 ? -0.436 -10.426 -1.151 1.00 95.94 176 ALA A CA 1
ATOM 1340 C C . ALA A 1 176 ? -1.536 -9.450 -0.718 1.00 95.94 176 ALA A C 1
ATOM 1342 O O . ALA A 1 176 ? -2.546 -9.869 -0.172 1.00 95.94 176 ALA A O 1
ATOM 1343 N N . ILE A 1 177 ? -1.359 -8.152 -0.976 1.00 98.44 177 ILE A N 1
ATOM 1344 C CA . ILE A 1 177 ? -2.327 -7.097 -0.613 1.00 98.44 177 ILE A CA 1
ATOM 1345 C C . ILE A 1 177 ? -2.643 -6.197 -1.808 1.00 98.44 177 ILE A C 1
ATOM 1347 O O . ILE A 1 177 ? -1.903 -6.167 -2.796 1.00 98.44 177 ILE A O 1
ATOM 1351 N N . SER A 1 178 ? -3.712 -5.411 -1.705 1.00 98.81 178 SER A N 1
ATOM 1352 C CA . SER A 1 178 ? -4.019 -4.352 -2.671 1.00 98.81 178 SER A CA 1
ATOM 1353 C C . SER A 1 178 ? -3.681 -2.979 -2.102 1.00 98.81 178 SER A C 1
ATOM 1355 O O . SER A 1 178 ? -4.347 -2.520 -1.187 1.00 98.81 178 SER A O 1
ATOM 1357 N N . LEU A 1 179 ? -2.674 -2.301 -2.646 1.00 98.81 179 LEU A N 1
ATOM 1358 C CA . LEU A 1 179 ? -2.361 -0.910 -2.322 1.00 98.81 179 LEU A CA 1
ATOM 1359 C C . LEU A 1 179 ? -3.039 -0.003 -3.355 1.00 98.81 179 LEU A C 1
ATOM 1361 O O . LEU A 1 179 ? -2.666 -0.018 -4.528 1.00 98.81 179 LEU A O 1
ATOM 1365 N N . ILE A 1 180 ? -4.046 0.764 -2.934 1.00 98.88 180 ILE A N 1
ATOM 1366 C CA . ILE A 1 180 ? -4.921 1.525 -3.835 1.00 98.88 180 ILE A CA 1
ATOM 1367 C C . ILE A 1 180 ? -4.973 2.986 -3.395 1.00 98.88 180 ILE A C 1
ATOM 1369 O O . ILE A 1 180 ? -5.398 3.289 -2.283 1.00 98.88 180 ILE A O 1
ATOM 1373 N N . GLY A 1 181 ? -4.570 3.893 -4.281 1.00 98.81 181 GLY A N 1
ATOM 1374 C CA . GLY A 1 181 ? -4.779 5.324 -4.104 1.00 98.81 181 GLY A CA 1
ATOM 1375 C C . GLY A 1 181 ? -6.211 5.736 -4.442 1.00 98.81 181 GLY A C 1
ATOM 1376 O O . GLY A 1 181 ? -6.852 5.168 -5.331 1.00 98.81 181 GLY A O 1
ATOM 1377 N N . GLU A 1 182 ? -6.711 6.759 -3.757 1.00 98.69 182 GLU A N 1
ATOM 1378 C CA . GLU A 1 182 ? -8.019 7.361 -4.029 1.00 98.69 182 GLU A CA 1
ATOM 1379 C C . GLU A 1 182 ? -8.086 7.911 -5.460 1.00 98.69 182 GLU A C 1
ATOM 1381 O O . GLU A 1 182 ? -9.088 7.745 -6.158 1.00 98.69 182 GLU A O 1
ATOM 1386 N N . SER A 1 183 ? -7.003 8.539 -5.924 1.00 97.69 183 SER A N 1
ATOM 1387 C CA . SER A 1 183 ? -6.887 9.000 -7.307 1.00 97.69 183 SER A CA 1
ATOM 1388 C C . SER A 1 183 ? -5.447 9.034 -7.799 1.00 97.69 183 SER A C 1
ATOM 1390 O O . SER A 1 183 ? -4.524 9.409 -7.068 1.00 97.69 183 SER A O 1
ATOM 1392 N N . ARG A 1 184 ? -5.284 8.731 -9.090 1.00 94.81 184 ARG A N 1
ATOM 1393 C CA . ARG A 1 184 ? -4.017 8.858 -9.812 1.00 94.81 184 ARG A CA 1
ATOM 1394 C C . ARG A 1 184 ? -3.537 10.306 -9.877 1.00 94.81 184 ARG A C 1
ATOM 1396 O O . ARG A 1 184 ? -2.348 10.538 -10.009 1.00 94.81 184 ARG A O 1
ATOM 1403 N N . GLU A 1 185 ? -4.434 11.280 -9.821 1.00 96.31 185 GLU A N 1
ATOM 1404 C CA . GLU A 1 185 ? -4.092 12.691 -9.972 1.00 96.31 185 GLU A CA 1
ATOM 1405 C C . GLU A 1 185 ? -3.496 13.285 -8.686 1.00 96.31 185 GLU A C 1
ATOM 1407 O O . GLU A 1 185 ? -2.645 14.179 -8.747 1.00 96.31 185 GLU A O 1
ATOM 1412 N N . GLU A 1 186 ? -3.909 12.785 -7.517 1.00 98.12 186 GLU A N 1
ATOM 1413 C CA . GLU A 1 186 ? -3.595 13.426 -6.237 1.00 98.12 186 GLU A CA 1
ATOM 1414 C C . GLU A 1 186 ? -2.963 12.512 -5.177 1.00 98.12 186 GLU A C 1
ATOM 1416 O O . GLU A 1 186 ? -2.421 13.038 -4.201 1.00 98.12 186 GLU A O 1
ATOM 1421 N N . THR A 1 187 ? -2.925 11.188 -5.367 1.00 98.75 187 THR A N 1
ATOM 1422 C CA . THR A 1 187 ? -2.270 10.264 -4.419 1.00 98.75 187 THR A CA 1
ATOM 1423 C C . THR A 1 187 ? -0.803 10.055 -4.789 1.00 98.75 187 THR A C 1
ATOM 1425 O O . THR A 1 187 ? -0.477 9.416 -5.789 1.00 98.75 187 THR A O 1
ATOM 1428 N N . LYS A 1 188 ? 0.115 10.621 -3.999 1.00 98.56 188 LYS A N 1
ATOM 1429 C CA . LYS A 1 188 ? 1.537 10.749 -4.353 1.00 98.56 188 LYS A CA 1
ATOM 1430 C C . LYS A 1 188 ? 2.439 10.031 -3.352 1.00 98.56 188 LYS A C 1
ATOM 1432 O O . LYS A 1 188 ? 2.370 10.298 -2.159 1.00 98.56 188 LYS A O 1
ATOM 1437 N N . ILE A 1 189 ? 3.366 9.226 -3.862 1.00 98.44 189 ILE A N 1
ATOM 1438 C CA . ILE A 1 189 ? 4.544 8.726 -3.145 1.00 98.44 189 ILE A CA 1
ATOM 1439 C C . ILE A 1 189 ? 5.751 9.421 -3.784 1.00 98.44 189 ILE A C 1
ATOM 1441 O O . ILE A 1 189 ? 6.218 9.018 -4.850 1.00 98.44 189 ILE A O 1
ATOM 1445 N N . ASN A 1 190 ? 6.171 10.556 -3.219 1.00 93.50 190 ASN A N 1
ATOM 1446 C CA . ASN A 1 190 ? 7.002 11.531 -3.944 1.00 93.50 190 ASN A CA 1
ATOM 1447 C C . ASN A 1 190 ? 8.164 12.135 -3.148 1.00 93.50 190 ASN A C 1
ATOM 1449 O O . ASN A 1 190 ? 8.890 12.973 -3.696 1.00 93.50 190 ASN A O 1
ATOM 1453 N N . GLN A 1 191 ? 8.352 11.744 -1.887 1.00 93.00 191 GLN A N 1
ATOM 1454 C CA . GLN A 1 191 ? 9.511 12.192 -1.120 1.00 93.00 191 GLN A CA 1
ATOM 1455 C C . GLN A 1 191 ? 10.786 11.574 -1.713 1.00 93.00 191 GLN A C 1
ATOM 1457 O O . GLN A 1 191 ? 10.811 10.362 -1.943 1.00 93.00 191 GLN A O 1
ATOM 1462 N N . PRO A 1 192 ? 11.841 12.364 -1.995 1.00 96.00 192 PRO A N 1
ATOM 1463 C CA . PRO A 1 192 ? 13.098 11.822 -2.494 1.00 96.00 192 PRO A CA 1
ATOM 1464 C C . PRO A 1 192 ? 13.729 10.855 -1.493 1.00 96.00 192 PRO A C 1
ATOM 1466 O O . PRO A 1 192 ? 13.981 11.221 -0.345 1.00 96.00 192 PRO A O 1
ATOM 1469 N N . ILE A 1 193 ? 14.040 9.640 -1.942 1.00 96.81 193 ILE A N 1
ATOM 1470 C CA . ILE A 1 193 ? 14.629 8.597 -1.095 1.00 96.81 193 ILE A CA 1
ATOM 1471 C C . ILE A 1 193 ? 15.726 7.829 -1.835 1.00 96.81 193 ILE A C 1
ATOM 1473 O O . ILE A 1 193 ? 15.722 7.727 -3.060 1.00 96.81 193 ILE A O 1
ATOM 1477 N N . SER A 1 194 ? 16.672 7.270 -1.076 1.00 96.94 194 SER A N 1
ATOM 1478 C CA . SER A 1 194 ? 17.787 6.454 -1.594 1.00 96.94 194 SER A CA 1
ATOM 1479 C C . SER A 1 194 ? 17.479 4.944 -1.600 1.00 96.94 194 SER A C 1
ATOM 1481 O O . SER A 1 194 ? 18.364 4.106 -1.410 1.00 96.94 194 SER A O 1
ATOM 1483 N N . SER A 1 195 ? 16.208 4.599 -1.793 1.00 97.06 195 SER A N 1
ATOM 1484 C CA . SER A 1 195 ? 15.677 3.240 -1.898 1.00 97.06 195 SER A CA 1
ATOM 1485 C C . SER A 1 195 ? 14.531 3.209 -2.921 1.00 97.06 195 SER A C 1
ATOM 1487 O O . SER A 1 195 ? 14.131 4.265 -3.417 1.00 97.06 195 SER A O 1
ATOM 1489 N N . PRO A 1 196 ? 14.002 2.025 -3.282 1.00 98.38 196 PRO A N 1
ATOM 1490 C CA . PRO A 1 196 ? 12.740 1.954 -4.009 1.00 98.38 196 PRO A CA 1
ATOM 1491 C C . PRO A 1 196 ? 11.624 2.674 -3.237 1.00 98.38 196 PRO A C 1
ATOM 1493 O O . PRO A 1 196 ? 11.594 2.582 -2.007 1.00 98.38 196 PRO A O 1
ATOM 1496 N N . GLN A 1 197 ? 10.700 3.344 -3.934 1.00 98.56 197 GLN A N 1
ATOM 1497 C CA . GLN A 1 197 ? 9.480 3.880 -3.312 1.00 98.56 197 GLN A CA 1
ATOM 1498 C C . GLN A 1 197 ? 8.612 2.755 -2.748 1.00 98.56 197 GLN A C 1
ATOM 1500 O O . GLN A 1 197 ? 8.063 2.901 -1.658 1.00 98.56 197 GLN A O 1
ATOM 1505 N N . ILE A 1 198 ? 8.550 1.620 -3.451 1.00 98.75 198 ILE A N 1
ATOM 1506 C CA . ILE A 1 198 ? 7.875 0.405 -2.991 1.00 98.75 198 ILE A CA 1
ATOM 1507 C C . ILE A 1 198 ? 8.756 -0.813 -3.291 1.00 98.75 198 ILE A C 1
ATOM 1509 O O . ILE A 1 198 ? 9.266 -0.981 -4.401 1.00 98.75 198 ILE A O 1
ATOM 1513 N N . SER A 1 199 ? 8.915 -1.686 -2.304 1.00 98.69 199 SER A N 1
ATOM 1514 C CA . SER A 1 199 ? 9.552 -2.995 -2.426 1.00 98.69 199 SER A CA 1
ATOM 1515 C C . SER A 1 199 ? 8.514 -4.092 -2.199 1.00 98.69 199 SER A C 1
ATOM 1517 O O . SER A 1 199 ? 7.872 -4.113 -1.155 1.00 98.69 199 SER A O 1
ATOM 1519 N N . ILE A 1 200 ? 8.362 -5.003 -3.163 1.00 98.69 200 ILE A N 1
ATOM 1520 C CA . ILE A 1 200 ? 7.427 -6.137 -3.110 1.00 98.69 200 ILE A CA 1
ATOM 1521 C C . ILE A 1 200 ? 8.239 -7.433 -3.147 1.00 98.69 200 ILE A C 1
ATOM 1523 O O . ILE A 1 200 ? 8.907 -7.726 -4.141 1.00 98.69 200 ILE A O 1
ATOM 1527 N N . ILE A 1 201 ? 8.255 -8.178 -2.048 1.00 98.50 201 ILE A N 1
ATOM 1528 C CA . ILE A 1 201 ? 9.216 -9.262 -1.826 1.00 98.50 201 ILE A CA 1
ATOM 1529 C C . ILE A 1 201 ? 8.471 -10.531 -1.409 1.00 98.50 201 ILE A C 1
ATOM 1531 O O . ILE A 1 201 ? 7.673 -10.503 -0.479 1.00 98.50 201 ILE A O 1
ATOM 1535 N N . ASN A 1 202 ? 8.750 -11.655 -2.071 1.00 98.06 202 ASN A N 1
ATOM 1536 C CA . ASN A 1 202 ? 8.200 -12.978 -1.738 1.00 98.06 202 ASN A CA 1
ATOM 1537 C C . ASN A 1 202 ? 6.657 -13.050 -1.695 1.00 98.06 202 ASN A C 1
ATOM 1539 O O . ASN A 1 202 ? 6.084 -13.863 -0.973 1.00 98.06 202 ASN A O 1
ATOM 1543 N N . CYS A 1 203 ? 5.959 -12.210 -2.457 1.00 97.19 203 CYS A N 1
ATOM 1544 C CA . CYS A 1 203 ? 4.497 -12.179 -2.496 1.00 97.19 203 CYS A CA 1
ATOM 1545 C C . CYS A 1 203 ? 3.993 -13.154 -3.575 1.00 97.19 203 CYS A C 1
ATOM 1547 O O . CYS A 1 203 ? 3.693 -12.745 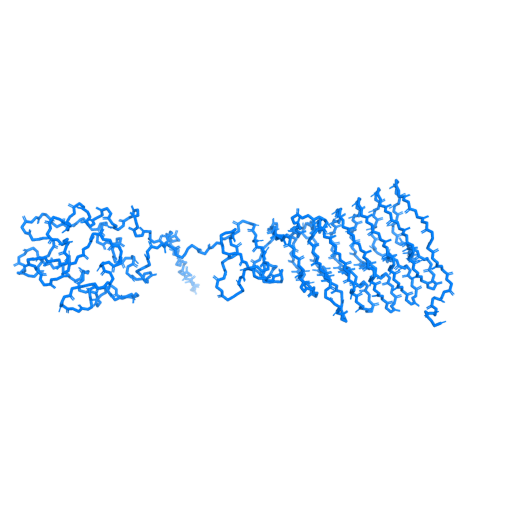-4.700 1.00 97.19 203 CYS A O 1
ATOM 1549 N N . LEU A 1 204 ? 4.014 -14.458 -3.272 1.00 91.94 204 LEU A N 1
ATOM 1550 C CA . LEU A 1 204 ? 3.731 -15.534 -4.241 1.00 91.94 204 LEU A CA 1
ATOM 1551 C C . LEU A 1 204 ? 2.349 -16.178 -4.104 1.00 91.94 204 LEU A C 1
ATOM 1553 O O . LEU A 1 204 ? 1.902 -16.805 -5.064 1.00 91.94 204 LEU A O 1
ATOM 1557 N N . GLU A 1 205 ? 1.703 -16.058 -2.944 1.00 87.94 205 GLU A N 1
ATOM 1558 C CA . GLU A 1 205 ? 0.419 -16.721 -2.665 1.00 87.94 205 GLU A CA 1
ATOM 1559 C C . GLU A 1 205 ? -0.718 -16.171 -3.545 1.00 87.94 205 GLU A C 1
ATOM 1561 O O . GLU A 1 205 ? -1.550 -16.934 -4.034 1.00 87.94 205 GLU A O 1
ATOM 1566 N N . ASP A 1 206 ? -0.709 -14.863 -3.820 1.00 95.88 206 ASP A N 1
ATOM 1567 C CA . ASP A 1 206 ? -1.602 -14.203 -4.778 1.00 95.88 206 ASP A CA 1
ATOM 1568 C C . ASP A 1 206 ? -0.925 -12.941 -5.365 1.00 95.88 206 ASP A C 1
ATOM 1570 O O . ASP A 1 206 ? 0.291 -12.753 -5.281 1.00 95.88 206 ASP A O 1
ATOM 1574 N N . THR A 1 207 ? -1.704 -12.082 -6.015 1.00 97.75 207 THR A N 1
ATOM 1575 C CA . THR A 1 207 ? -1.271 -10.881 -6.721 1.00 97.75 207 THR A CA 1
ATOM 1576 C C . THR A 1 207 ? -1.269 -9.674 -5.792 1.00 97.75 207 THR A C 1
ATOM 1578 O O . THR A 1 207 ? -2.332 -9.194 -5.401 1.00 97.75 207 THR A O 1
ATOM 1581 N N . THR A 1 208 ? -0.094 -9.097 -5.552 1.00 98.69 208 THR A N 1
ATOM 1582 C CA . THR A 1 208 ? 0.017 -7.768 -4.940 1.00 98.69 208 THR A CA 1
ATOM 1583 C C . THR A 1 208 ? -0.347 -6.698 -5.968 1.00 98.69 208 THR A C 1
ATOM 1585 O O . THR A 1 208 ? 0.205 -6.680 -7.075 1.00 98.69 208 THR A O 1
ATOM 1588 N N . ARG A 1 209 ? -1.280 -5.805 -5.625 1.00 98.88 209 ARG A N 1
ATOM 1589 C CA . ARG A 1 209 ? -1.771 -4.742 -6.520 1.00 98.88 209 ARG A CA 1
ATOM 1590 C C . ARG A 1 209 ? -1.249 -3.377 -6.100 1.00 98.88 209 ARG A C 1
ATOM 1592 O O . ARG A 1 209 ? -1.162 -3.106 -4.907 1.00 98.88 209 ARG A O 1
ATOM 1599 N N . VAL A 1 210 ? -0.920 -2.534 -7.074 1.00 98.88 210 VAL A N 1
ATOM 1600 C CA . VAL A 1 210 ? -0.556 -1.128 -6.864 1.00 98.88 210 VAL A CA 1
ATOM 1601 C C . VAL A 1 210 ? -1.299 -0.284 -7.888 1.00 98.88 210 VAL A C 1
ATOM 1603 O O . VAL A 1 210 ? -0.924 -0.273 -9.064 1.00 98.88 210 VAL A O 1
ATOM 1606 N N . ASP A 1 211 ? -2.321 0.432 -7.426 1.00 98.81 211 ASP A N 1
ATOM 1607 C CA . ASP A 1 211 ? -3.269 1.121 -8.299 1.00 98.81 211 ASP A CA 1
ATOM 1608 C C . ASP A 1 211 ? -3.419 2.603 -7.920 1.00 98.81 211 ASP A C 1
ATOM 1610 O O . ASP A 1 211 ? -3.425 2.944 -6.740 1.00 98.81 211 ASP A O 1
ATOM 1614 N N . ASN A 1 212 ? -3.603 3.483 -8.912 1.00 98.75 212 ASN A N 1
ATOM 1615 C CA . ASN A 1 212 ? -3.956 4.905 -8.728 1.00 98.75 212 ASN A CA 1
ATOM 1616 C C . ASN A 1 212 ? -2.940 5.756 -7.941 1.00 98.75 212 ASN A C 1
ATOM 1618 O O . ASN A 1 212 ? -3.321 6.566 -7.098 1.00 98.75 212 ASN A O 1
ATOM 1622 N N . PHE A 1 213 ? -1.649 5.621 -8.238 1.00 98.81 213 PHE A N 1
ATOM 1623 C CA . PHE A 1 213 ? -0.601 6.432 -7.609 1.00 98.81 213 PHE A CA 1
ATOM 1624 C C . PHE A 1 213 ? 0.191 7.259 -8.612 1.00 98.81 213 PHE A C 1
ATOM 1626 O O . PHE A 1 213 ? 0.383 6.873 -9.764 1.00 98.81 213 PHE A O 1
ATOM 1633 N N . ILE A 1 214 ? 0.775 8.339 -8.105 1.00 98.81 214 ILE A N 1
ATOM 1634 C CA . ILE A 1 214 ? 1.956 8.965 -8.683 1.00 98.81 214 ILE A CA 1
ATOM 1635 C C . ILE A 1 214 ? 3.173 8.562 -7.847 1.00 98.81 214 ILE A C 1
ATOM 1637 O O . ILE A 1 214 ? 3.267 8.922 -6.674 1.00 98.81 214 ILE A O 1
ATOM 1641 N N . ILE A 1 215 ? 4.125 7.848 -8.444 1.00 98.81 215 ILE A N 1
ATOM 1642 C CA . ILE A 1 215 ? 5.339 7.348 -7.787 1.00 98.81 215 ILE A CA 1
ATOM 1643 C C . ILE A 1 215 ? 6.551 8.083 -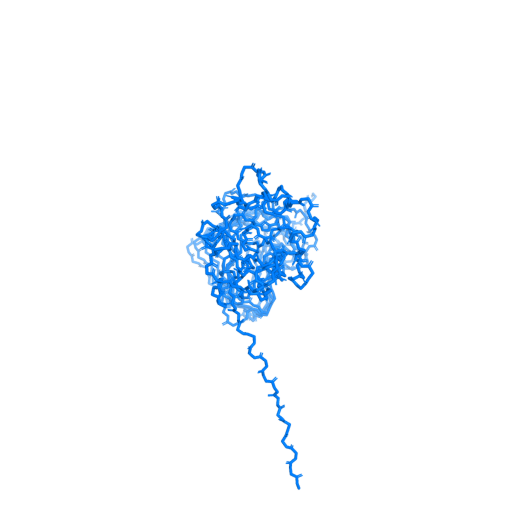8.362 1.00 98.81 215 ILE A C 1
ATOM 1645 O O . ILE A 1 215 ? 6.893 7.899 -9.537 1.00 98.81 215 ILE A O 1
ATOM 1649 N N . LYS A 1 216 ? 7.211 8.915 -7.545 1.00 97.88 216 LYS A N 1
ATOM 1650 C CA . LYS A 1 216 ? 8.314 9.779 -8.000 1.00 97.88 216 LYS A CA 1
ATOM 1651 C C . LYS A 1 216 ? 9.541 9.773 -7.118 1.00 97.88 216 LYS A C 1
ATOM 1653 O O . LYS A 1 216 ? 9.438 9.519 -5.930 1.00 97.88 216 LYS A O 1
ATOM 1658 N N . HIS A 1 217 ? 10.678 10.181 -7.678 1.00 97.50 217 HIS A N 1
ATOM 1659 C CA . HIS A 1 217 ? 11.918 10.487 -6.946 1.00 97.50 217 HIS A CA 1
ATOM 1660 C C . HIS A 1 217 ? 12.509 9.333 -6.128 1.00 97.50 217 HIS A C 1
ATOM 1662 O O . HIS A 1 217 ? 13.352 9.557 -5.255 1.00 97.50 217 HIS A O 1
ATOM 1668 N N . GLY A 1 218 ? 12.106 8.095 -6.405 1.00 98.12 218 GLY A N 1
ATOM 1669 C CA . GLY A 1 218 ? 12.819 6.952 -5.867 1.00 98.12 218 GLY A CA 1
ATOM 1670 C C . GLY A 1 218 ? 14.173 6.816 -6.552 1.00 98.12 218 GLY A C 1
ATOM 1671 O O . GLY A 1 218 ? 14.267 6.873 -7.781 1.00 98.12 218 GLY A O 1
ATOM 1672 N N . SER A 1 219 ? 15.235 6.666 -5.769 1.00 96.94 219 SER A N 1
ATOM 1673 C CA . SER A 1 219 ? 16.605 6.535 -6.256 1.00 96.94 219 SER A CA 1
ATOM 1674 C C . SER A 1 219 ? 17.242 5.321 -5.608 1.00 96.94 219 SER A C 1
ATOM 1676 O O . SER A 1 219 ? 17.466 5.300 -4.407 1.00 96.94 219 SER A O 1
ATOM 1678 N N . SER A 1 220 ? 17.525 4.271 -6.370 1.00 96.38 220 SER A N 1
ATOM 1679 C CA . SER A 1 220 ? 18.047 3.031 -5.787 1.00 96.38 220 SER A CA 1
ATOM 1680 C C . SER A 1 220 ? 19.088 2.371 -6.681 1.00 96.38 220 SER A C 1
ATOM 1682 O O . SER A 1 220 ? 19.395 2.823 -7.783 1.00 96.38 220 SER A O 1
ATOM 1684 N N . ASN A 1 221 ? 19.651 1.250 -6.236 1.00 94.88 221 ASN A N 1
ATOM 1685 C CA . ASN A 1 221 ? 20.454 0.443 -7.148 1.00 94.88 221 ASN A CA 1
ATOM 1686 C C . ASN A 1 221 ? 19.591 -0.259 -8.208 1.00 94.88 221 ASN A C 1
ATOM 1688 O O . ASN A 1 221 ? 20.068 -0.526 -9.307 1.00 94.88 221 ASN A O 1
ATOM 1692 N N . ASN A 1 222 ? 18.336 -0.566 -7.885 1.00 92.50 222 ASN A N 1
ATOM 1693 C CA . ASN A 1 222 ? 17.460 -1.459 -8.633 1.00 92.50 222 ASN A CA 1
ATOM 1694 C C . ASN A 1 222 ? 16.003 -1.046 -8.398 1.00 92.50 222 ASN A C 1
ATOM 1696 O O . ASN A 1 222 ? 15.525 -1.253 -7.288 1.00 92.50 222 ASN A O 1
ATOM 1700 N N . GLY A 1 223 ? 15.298 -0.519 -9.404 1.00 91.81 223 GLY A N 1
ATOM 1701 C CA . GLY A 1 223 ? 13.906 -0.084 -9.226 1.00 91.81 223 GLY A CA 1
ATOM 1702 C C . GLY A 1 223 ? 13.813 1.128 -8.304 1.00 91.81 223 GLY A C 1
ATOM 1703 O O . GLY A 1 223 ? 13.687 0.978 -7.096 1.00 91.81 223 GLY A O 1
ATOM 1704 N N . GLY A 1 224 ? 13.917 2.338 -8.844 1.00 96.88 224 GLY A N 1
ATOM 1705 C CA . GLY A 1 224 ? 13.673 3.561 -8.077 1.00 96.88 224 GLY A CA 1
ATOM 1706 C C . GLY A 1 224 ? 12.203 3.674 -7.665 1.00 96.88 224 GLY A C 1
ATOM 1707 O O . GLY A 1 224 ? 11.912 3.893 -6.500 1.00 96.88 224 GLY A O 1
ATOM 1708 N N . GLY A 1 225 ? 11.268 3.436 -8.586 1.00 98.38 225 GLY A N 1
ATOM 1709 C CA . GLY A 1 225 ? 9.838 3.393 -8.260 1.00 98.38 225 GLY A CA 1
ATOM 1710 C C . GLY A 1 225 ? 9.463 2.119 -7.497 1.00 98.38 225 GLY A C 1
ATOM 1711 O O . GLY A 1 225 ? 9.285 2.138 -6.283 1.00 98.38 225 GLY A O 1
ATOM 1712 N N . ILE A 1 226 ? 9.364 0.999 -8.211 1.00 98.56 226 ILE A N 1
ATOM 1713 C CA . ILE A 1 226 ? 9.039 -0.316 -7.656 1.00 98.56 226 ILE A CA 1
ATOM 1714 C C . ILE A 1 226 ? 10.196 -1.286 -7.886 1.00 98.56 226 ILE A C 1
ATOM 1716 O O . ILE A 1 226 ? 10.672 -1.481 -9.011 1.00 98.56 226 ILE A O 1
ATOM 1720 N N . TYR A 1 227 ? 10.601 -1.954 -6.814 1.00 98.44 227 TYR A N 1
ATOM 1721 C CA . TYR A 1 227 ? 11.425 -3.152 -6.867 1.00 98.44 227 TYR A CA 1
ATOM 1722 C C . TYR A 1 227 ? 10.569 -4.365 -6.504 1.00 98.44 227 TYR A C 1
ATOM 1724 O O . TYR A 1 227 ? 9.920 -4.358 -5.461 1.00 98.44 227 TYR A O 1
ATOM 1732 N N . SER A 1 228 ? 10.576 -5.415 -7.331 1.00 97.69 228 SER A N 1
ATOM 1733 C CA . SER A 1 228 ? 9.949 -6.689 -6.969 1.00 97.69 228 SER A CA 1
ATOM 1734 C C . SER A 1 228 ? 10.910 -7.872 -7.052 1.00 97.69 228 SER A C 1
ATOM 1736 O O . SER A 1 228 ? 11.780 -7.921 -7.925 1.00 97.69 228 SER A O 1
ATOM 1738 N N . SER A 1 229 ? 10.750 -8.829 -6.140 1.00 97.62 229 SER A N 1
ATOM 1739 C CA . SER A 1 229 ? 11.544 -10.057 -6.096 1.00 97.62 229 SER A CA 1
ATOM 1740 C C . SER A 1 229 ? 10.667 -11.236 -5.704 1.00 97.62 229 SER A C 1
ATOM 1742 O O . SER A 1 229 ? 10.018 -11.174 -4.660 1.00 97.62 229 SER A O 1
ATOM 1744 N N . GLY A 1 230 ? 10.653 -12.298 -6.511 1.00 97.50 230 GLY A N 1
ATOM 1745 C CA . GLY A 1 230 ? 9.895 -13.513 -6.208 1.00 97.50 230 GLY A CA 1
ATOM 1746 C C . GLY A 1 230 ? 8.429 -13.210 -5.910 1.00 97.50 230 GLY A C 1
ATOM 1747 O O . GLY A 1 230 ? 7.957 -13.551 -4.836 1.00 97.50 230 GLY A O 1
ATOM 1748 N N . SER A 1 231 ? 7.744 -12.454 -6.772 1.00 98.31 231 SER A N 1
ATOM 1749 C CA . SER A 1 231 ? 6.387 -11.960 -6.486 1.00 98.31 231 SER A CA 1
ATOM 1750 C C . SER A 1 231 ? 5.483 -11.950 -7.719 1.00 98.31 231 SER A C 1
ATOM 1752 O O . SER A 1 231 ? 5.961 -11.842 -8.852 1.00 98.31 231 SER A O 1
ATOM 1754 N N . THR A 1 232 ? 4.167 -11.999 -7.507 1.00 98.44 232 THR A N 1
ATOM 1755 C CA . THR A 1 232 ? 3.167 -11.709 -8.545 1.00 98.44 232 THR A CA 1
ATOM 1756 C C . THR A 1 232 ? 2.615 -10.304 -8.330 1.00 98.44 232 THR A C 1
ATOM 1758 O O . THR A 1 232 ? 2.043 -10.013 -7.285 1.00 98.44 232 THR A O 1
ATOM 1761 N N . VAL A 1 233 ? 2.798 -9.413 -9.307 1.00 98.69 233 VAL A N 1
ATOM 1762 C CA . VAL A 1 233 ? 2.490 -7.982 -9.174 1.00 98.69 233 VAL A CA 1
ATOM 1763 C C . VAL A 1 233 ? 1.587 -7.513 -10.311 1.00 98.69 233 VAL A C 1
ATOM 1765 O O . VAL A 1 233 ? 1.881 -7.743 -11.487 1.00 98.69 233 VAL A O 1
ATOM 1768 N N . ALA A 1 234 ? 0.514 -6.803 -9.971 1.00 98.81 234 ALA A N 1
ATOM 1769 C CA . ALA A 1 234 ? -0.305 -6.061 -10.923 1.00 98.81 234 ALA A CA 1
ATOM 1770 C C . ALA A 1 234 ? -0.233 -4.561 -10.622 1.00 98.81 234 ALA A C 1
ATOM 1772 O O . ALA A 1 234 ? -0.389 -4.144 -9.481 1.00 98.81 234 ALA A O 1
ATOM 1773 N N . ILE A 1 235 ? 0.021 -3.766 -11.655 1.00 98.88 235 ILE A N 1
ATOM 1774 C CA . ILE A 1 235 ? 0.122 -2.311 -11.586 1.00 98.88 235 ILE A CA 1
ATOM 1775 C C . ILE A 1 235 ? -0.883 -1.737 -12.577 1.00 98.88 235 ILE A C 1
ATOM 1777 O O . ILE A 1 235 ? -0.792 -2.035 -13.775 1.00 98.88 235 ILE A O 1
ATOM 1781 N N . ASP A 1 236 ? -1.818 -0.924 -12.094 1.00 98.88 236 ASP A N 1
ATOM 1782 C CA . ASP A 1 236 ? -2.842 -0.293 -12.926 1.00 98.88 236 ASP A CA 1
ATOM 1783 C C . ASP A 1 236 ? -2.955 1.207 -12.650 1.00 98.88 236 ASP A C 1
ATOM 1785 O O . ASP A 1 236 ? -3.029 1.646 -11.507 1.00 98.88 236 ASP A O 1
ATOM 1789 N N . ASN A 1 237 ? -3.002 2.017 -13.708 1.00 98.81 237 ASN A N 1
ATOM 1790 C CA . ASN A 1 237 ? -3.272 3.453 -13.598 1.00 98.81 237 ASN A CA 1
ATOM 1791 C C . ASN A 1 237 ? -2.281 4.190 -12.668 1.00 98.81 237 ASN A C 1
ATOM 1793 O O . ASN A 1 237 ? -2.665 5.002 -11.828 1.00 98.81 237 ASN A O 1
ATOM 1797 N N . VAL A 1 238 ? -0.988 3.886 -12.826 1.00 98.88 238 VAL A N 1
ATOM 1798 C CA . VAL A 1 238 ? 0.114 4.487 -12.048 1.00 98.88 238 VAL A CA 1
ATOM 1799 C C . VAL A 1 238 ? 1.017 5.349 -12.929 1.00 98.88 238 VAL A C 1
ATOM 1801 O O . VAL A 1 238 ? 1.424 4.918 -14.012 1.00 98.88 238 VAL A O 1
ATOM 1804 N N . ASP A 1 239 ? 1.383 6.530 -12.432 1.00 98.88 239 ASP A N 1
ATOM 1805 C CA . ASP A 1 239 ? 2.352 7.437 -13.047 1.00 98.88 239 ASP A CA 1
ATOM 1806 C C . ASP A 1 239 ? 3.721 7.321 -12.368 1.00 98.88 239 ASP A C 1
ATOM 1808 O O . ASP A 1 239 ? 3.907 7.722 -11.221 1.00 98.88 239 ASP A O 1
ATOM 1812 N N . PHE A 1 240 ? 4.703 6.785 -13.091 1.00 98.81 240 PHE A N 1
ATOM 1813 C CA . PHE A 1 240 ? 6.099 6.718 -12.664 1.00 98.81 240 PHE A CA 1
ATOM 1814 C C . PHE A 1 240 ? 6.876 7.889 -13.248 1.00 98.81 240 PHE A C 1
ATOM 1816 O O . PHE A 1 240 ? 7.146 7.917 -14.456 1.00 98.81 240 PHE A O 1
ATOM 1823 N N . GLU A 1 241 ? 7.290 8.825 -12.397 1.00 98.12 241 GLU A N 1
ATOM 1824 C CA . GLU A 1 241 ? 7.979 10.035 -12.844 1.00 98.12 241 GLU A CA 1
ATOM 1825 C C . GLU A 1 241 ? 9.291 10.280 -12.108 1.00 98.12 241 GLU A C 1
ATOM 1827 O O . GLU A 1 241 ? 9.350 10.193 -10.889 1.00 98.12 241 GLU A O 1
ATOM 1832 N N . GLU A 1 242 ? 10.350 10.634 -12.835 1.00 97.88 242 GLU A N 1
ATOM 1833 C CA . GLU A 1 242 ? 11.613 11.084 -12.224 1.00 97.88 242 GLU A CA 1
ATOM 1834 C C . GLU A 1 242 ? 12.224 10.069 -11.234 1.00 97.88 242 GLU A C 1
ATOM 1836 O O . GLU A 1 242 ? 12.927 10.433 -10.289 1.00 97.88 242 GLU A O 1
ATOM 1841 N N . ASN A 1 243 ? 11.974 8.773 -11.442 1.00 98.31 243 ASN A N 1
ATOM 1842 C CA . ASN A 1 243 ? 12.650 7.723 -10.688 1.00 98.31 243 ASN A CA 1
ATOM 1843 C C . ASN A 1 243 ? 14.008 7.418 -11.320 1.00 98.31 243 ASN A C 1
ATOM 1845 O O . ASN A 1 243 ? 14.184 7.484 -12.542 1.00 98.31 243 ASN A O 1
ATOM 1849 N N . SER A 1 244 ? 14.979 7.056 -10.488 1.00 97.44 244 SER A N 1
ATOM 1850 C CA . SER A 1 244 ? 16.349 6.791 -10.915 1.00 97.44 244 SER A CA 1
ATOM 1851 C C . SER A 1 244 ? 16.877 5.457 -10.392 1.00 97.44 244 SER A C 1
ATOM 1853 O O . SER A 1 244 ? 16.516 4.999 -9.308 1.00 97.44 244 SER A O 1
ATOM 1855 N N . SER A 1 245 ? 17.751 4.812 -11.168 1.00 96.50 245 SER A N 1
ATOM 1856 C CA . SER A 1 245 ? 18.512 3.661 -10.674 1.00 96.50 245 SER A CA 1
ATOM 1857 C C . SER A 1 245 ? 19.951 3.611 -11.181 1.00 96.50 245 SER A C 1
ATOM 1859 O O . SER A 1 245 ? 20.249 4.017 -12.305 1.00 96.50 245 SER A O 1
ATOM 1861 N N . SER A 1 246 ? 20.861 3.074 -10.367 1.00 95.00 246 SER A N 1
ATOM 1862 C CA . SER A 1 246 ? 22.267 2.922 -10.765 1.00 95.00 246 SER A CA 1
ATOM 1863 C C . SER A 1 246 ? 22.530 1.677 -11.624 1.00 95.00 246 SER A C 1
ATOM 1865 O O . SER A 1 246 ? 23.410 1.722 -12.480 1.00 95.00 246 SER A O 1
ATOM 1867 N N . ASN A 1 247 ? 21.770 0.585 -11.461 1.00 93.38 247 ASN A N 1
ATOM 1868 C CA . ASN A 1 247 ? 21.993 -0.640 -12.235 1.00 93.38 247 ASN A CA 1
ATOM 1869 C C . ASN A 1 247 ? 20.945 -0.841 -13.326 1.00 93.38 247 ASN A C 1
ATOM 1871 O O . ASN A 1 247 ? 21.253 -0.655 -14.498 1.00 93.38 247 ASN A O 1
ATOM 1875 N N . ASN A 1 248 ? 19.724 -1.262 -12.987 1.00 93.81 248 ASN A N 1
ATOM 1876 C CA . ASN A 1 248 ? 18.708 -1.534 -14.008 1.00 93.81 248 ASN A CA 1
ATOM 1877 C C . ASN A 1 248 ? 17.313 -1.122 -13.539 1.00 93.81 248 ASN A C 1
ATOM 1879 O O . ASN A 1 248 ? 17.001 -1.309 -12.362 1.00 93.81 248 ASN A O 1
ATOM 1883 N N . GLY A 1 249 ? 16.478 -0.687 -14.489 1.00 94.06 249 GLY A N 1
ATOM 1884 C CA . GLY A 1 249 ? 15.057 -0.402 -14.296 1.00 94.06 249 GLY A CA 1
ATOM 1885 C C . GLY A 1 249 ? 14.841 0.743 -13.319 1.00 94.06 249 GLY A C 1
ATOM 1886 O O . GLY A 1 249 ? 14.803 0.523 -12.114 1.00 94.06 249 GLY A O 1
ATOM 1887 N N . ALA A 1 250 ? 14.718 1.976 -13.808 1.00 96.06 250 ALA A N 1
ATOM 1888 C CA . ALA A 1 250 ? 14.570 3.117 -12.907 1.00 96.06 250 ALA A CA 1
ATOM 1889 C C . ALA A 1 250 ? 13.162 3.261 -12.327 1.00 96.06 250 ALA A C 1
ATOM 1891 O O . ALA A 1 250 ? 13.026 3.543 -11.144 1.00 96.06 250 ALA A O 1
ATOM 1892 N N . ALA A 1 251 ? 12.118 3.021 -13.115 1.00 97.75 251 ALA A N 1
ATOM 1893 C CA . ALA A 1 251 ? 10.755 2.975 -12.602 1.00 97.75 251 ALA A CA 1
ATOM 1894 C C . ALA A 1 251 ? 10.458 1.611 -11.986 1.00 97.75 251 ALA A C 1
ATOM 1896 O O . ALA A 1 251 ? 10.052 1.543 -10.835 1.00 97.75 251 ALA A O 1
ATOM 1897 N N . ILE A 1 252 ? 10.687 0.527 -12.732 1.00 98.25 252 ILE A N 1
ATOM 1898 C CA . ILE A 1 252 ? 10.388 -0.831 -12.280 1.00 98.25 252 ILE A CA 1
ATOM 1899 C C . ILE A 1 252 ? 11.575 -1.743 -12.567 1.00 98.25 252 ILE A C 1
ATOM 1901 O O . ILE A 1 252 ? 12.025 -1.878 -13.710 1.00 98.25 252 ILE A O 1
ATOM 1905 N N . LYS A 1 253 ? 12.028 -2.445 -11.531 1.00 96.56 253 LYS A N 1
ATOM 1906 C CA . LYS A 1 253 ? 12.898 -3.612 -11.671 1.00 96.56 253 LYS A CA 1
ATOM 1907 C C . LYS A 1 253 ? 12.267 -4.799 -10.971 1.00 96.56 253 LYS A C 1
ATOM 1909 O O . LYS A 1 253 ? 11.896 -4.704 -9.810 1.00 96.56 253 LYS A O 1
ATOM 1914 N N . SER A 1 254 ? 12.189 -5.915 -11.683 1.00 93.88 254 SER A N 1
ATOM 1915 C CA . SER A 1 254 ? 11.636 -7.160 -11.155 1.00 93.88 254 SER A CA 1
ATOM 1916 C C . SER A 1 254 ? 12.602 -8.320 -11.369 1.00 93.88 254 SER A C 1
ATOM 1918 O O . SER A 1 254 ? 13.305 -8.345 -12.384 1.00 93.88 254 SER A O 1
ATOM 1920 N N . ILE A 1 255 ? 12.677 -9.214 -10.382 1.00 94.19 255 ILE A N 1
ATOM 1921 C CA . ILE A 1 255 ? 13.540 -10.398 -10.366 1.00 94.19 255 ILE A CA 1
ATOM 1922 C C . ILE A 1 255 ? 12.699 -11.613 -9.985 1.00 94.19 255 ILE A C 1
ATOM 1924 O O . ILE A 1 255 ? 12.047 -11.582 -8.948 1.00 94.19 255 ILE A O 1
ATOM 1928 N N . GLU A 1 256 ? 12.731 -12.682 -10.784 1.00 94.94 256 GLU A N 1
ATOM 1929 C CA . GLU A 1 256 ? 11.984 -13.920 -10.481 1.00 94.94 256 GLU A CA 1
ATOM 1930 C C . GLU A 1 256 ? 10.479 -13.672 -10.232 1.00 94.94 256 GLU A C 1
ATOM 1932 O O . GLU A 1 256 ? 9.837 -14.375 -9.455 1.00 94.94 256 GLU A O 1
ATOM 1937 N N . SER A 1 257 ? 9.908 -12.658 -10.889 1.00 96.69 257 SER A N 1
ATOM 1938 C CA . SER A 1 257 ? 8.534 -12.199 -10.656 1.00 96.69 257 SER A CA 1
ATOM 1939 C C . SER A 1 257 ? 7.650 -12.359 -11.896 1.00 96.69 257 SER A C 1
ATOM 1941 O O . SER A 1 257 ? 8.121 -12.457 -13.032 1.00 96.69 257 SER A O 1
ATOM 1943 N N . THR A 1 258 ? 6.335 -12.313 -11.692 1.00 97.88 258 THR A N 1
ATOM 1944 C CA . THR A 1 258 ? 5.364 -12.066 -12.767 1.00 97.88 258 THR A CA 1
ATOM 1945 C C . THR A 1 258 ? 4.782 -10.678 -12.580 1.00 97.88 258 THR A C 1
ATOM 1947 O O . THR A 1 258 ? 4.228 -10.384 -11.527 1.00 97.88 258 THR A O 1
ATOM 1950 N N . VAL A 1 259 ? 4.904 -9.817 -13.587 1.00 98.19 259 VAL A N 1
ATOM 1951 C CA . VAL A 1 259 ? 4.466 -8.422 -13.507 1.00 98.19 259 VAL A CA 1
ATOM 1952 C C . VAL A 1 259 ? 3.530 -8.093 -14.652 1.00 98.19 259 VAL A C 1
ATOM 1954 O O . VAL A 1 259 ? 3.887 -8.240 -15.821 1.00 98.19 259 VAL A O 1
ATOM 1957 N N . LYS A 1 260 ? 2.352 -7.576 -14.322 1.00 98.81 260 LYS A N 1
ATOM 1958 C CA . LYS A 1 260 ? 1.430 -6.991 -15.290 1.00 98.81 260 LYS A CA 1
ATOM 1959 C C . LYS A 1 260 ? 1.315 -5.496 -15.039 1.00 98.81 260 LYS A C 1
ATOM 1961 O O . LYS A 1 260 ? 0.976 -5.087 -13.938 1.00 98.81 260 LYS A O 1
ATOM 1966 N N . VAL A 1 261 ? 1.564 -4.695 -16.067 1.00 98.81 261 VAL A N 1
ATOM 1967 C CA . VAL A 1 261 ? 1.414 -3.238 -16.039 1.00 98.81 261 VAL A CA 1
ATOM 1968 C C . VAL A 1 261 ? 0.357 -2.837 -17.053 1.00 98.81 261 VAL A C 1
ATOM 1970 O O . VAL A 1 261 ? 0.426 -3.248 -18.214 1.00 98.81 261 VAL A O 1
ATOM 1973 N N . GLN A 1 262 ? -0.599 -2.006 -16.655 1.00 98.81 262 GLN A N 1
ATOM 1974 C CA . GLN A 1 262 ? -1.595 -1.484 -17.579 1.00 98.81 262 GLN A CA 1
ATOM 1975 C C . GLN A 1 262 ? -1.994 -0.040 -17.270 1.00 98.81 262 GLN A C 1
ATOM 1977 O O . GLN A 1 262 ? -1.945 0.392 -16.127 1.00 98.81 262 GLN A O 1
ATOM 1982 N N . ASN A 1 263 ? -2.366 0.711 -18.310 1.00 98.75 263 ASN A N 1
ATOM 1983 C CA . ASN A 1 263 ? -2.872 2.089 -18.202 1.00 98.75 263 ASN A CA 1
ATOM 1984 C C . ASN A 1 263 ? -1.930 3.060 -17.457 1.00 98.75 263 ASN A C 1
ATOM 1986 O O . ASN A 1 263 ? -2.370 4.066 -16.908 1.00 98.75 263 ASN A O 1
ATOM 1990 N N . SER A 1 264 ? -0.631 2.767 -17.446 1.00 98.88 264 SER A N 1
ATOM 1991 C CA . SER A 1 264 ? 0.371 3.510 -16.680 1.00 98.88 264 SER A CA 1
ATOM 1992 C C . SER A 1 264 ? 1.176 4.455 -17.561 1.00 98.88 264 SER A C 1
ATOM 1994 O O . SER A 1 264 ? 1.316 4.248 -18.774 1.00 98.88 264 SER A O 1
ATOM 1996 N N . THR A 1 265 ? 1.788 5.464 -16.945 1.00 98.81 265 THR A N 1
ATOM 1997 C CA . THR A 1 265 ? 2.775 6.307 -17.623 1.00 98.81 265 THR A CA 1
ATOM 1998 C C . THR A 1 265 ? 4.148 6.197 -16.979 1.00 98.81 265 THR A C 1
ATOM 2000 O O . THR A 1 265 ? 4.294 6.010 -15.776 1.00 98.81 265 THR A O 1
ATOM 2003 N N . PHE A 1 266 ? 5.173 6.278 -17.819 1.00 98.81 266 PHE A N 1
ATOM 2004 C CA . PHE A 1 266 ? 6.575 6.241 -17.442 1.00 98.81 266 PHE A CA 1
ATOM 2005 C C . PHE A 1 266 ? 7.248 7.445 -18.074 1.00 98.81 266 PHE A C 1
ATOM 2007 O O . PHE A 1 266 ? 7.511 7.444 -19.283 1.00 98.81 266 PHE A O 1
ATOM 2014 N N . ASN A 1 267 ? 7.511 8.473 -17.275 1.00 98.56 267 ASN A N 1
ATOM 2015 C CA . ASN A 1 267 ? 8.081 9.720 -17.750 1.00 98.56 267 ASN A CA 1
ATOM 2016 C C . ASN A 1 267 ? 9.360 10.094 -16.997 1.00 98.56 267 ASN A C 1
ATOM 2018 O O . ASN A 1 267 ? 9.407 10.024 -15.776 1.00 98.56 267 ASN A O 1
ATOM 2022 N N . LEU A 1 268 ? 10.399 10.530 -17.713 1.00 97.50 268 LEU A N 1
ATOM 2023 C CA . LEU A 1 268 ? 11.636 11.048 -17.101 1.00 97.50 268 LEU A CA 1
ATOM 2024 C C . LEU A 1 268 ? 12.338 10.070 -16.137 1.00 97.50 268 LEU A C 1
ATOM 2026 O O . LEU A 1 268 ? 13.079 10.495 -15.253 1.00 97.50 268 LEU A O 1
ATOM 2030 N N . ASN A 1 269 ? 12.150 8.759 -16.303 1.00 97.88 269 ASN A N 1
ATOM 2031 C CA . ASN A 1 269 ? 12.860 7.776 -15.490 1.00 97.88 269 ASN A CA 1
ATOM 2032 C C . ASN A 1 269 ? 14.251 7.505 -16.087 1.00 97.88 269 ASN A C 1
ATOM 2034 O O . ASN A 1 269 ? 14.404 7.405 -17.311 1.00 97.88 269 ASN A O 1
ATOM 2038 N N . THR A 1 270 ? 15.280 7.423 -15.239 1.00 96.50 270 THR A N 1
ATOM 2039 C CA . THR A 1 270 ? 16.682 7.368 -15.688 1.00 96.50 270 THR A CA 1
ATOM 2040 C C . THR A 1 270 ? 17.501 6.266 -15.021 1.00 96.50 270 THR A C 1
ATOM 2042 O O . THR A 1 270 ? 17.529 6.113 -13.804 1.00 96.50 270 THR A O 1
ATOM 2045 N N . CYS A 1 271 ? 18.207 5.475 -15.826 1.00 93.88 271 CYS A N 1
ATOM 2046 C CA . CYS A 1 271 ? 19.031 4.368 -15.357 1.00 93.88 271 CYS A CA 1
ATOM 2047 C C . CYS A 1 271 ? 20.472 4.470 -15.879 1.00 93.88 271 CYS A C 1
ATOM 2049 O O . CYS A 1 271 ? 20.690 4.755 -17.056 1.00 93.88 271 CYS A O 1
ATOM 2051 N N . ASN A 1 272 ? 21.472 4.155 -15.054 1.00 93.25 272 ASN A N 1
ATOM 2052 C CA . ASN A 1 272 ? 22.874 4.164 -15.495 1.00 93.25 272 ASN A CA 1
ATOM 2053 C C . ASN A 1 272 ? 23.313 2.884 -16.235 1.00 93.25 272 ASN A C 1
ATOM 2055 O O . ASN A 1 272 ? 24.462 2.810 -16.664 1.00 93.25 272 ASN A O 1
ATOM 2059 N N . SER A 1 273 ? 22.441 1.885 -16.420 1.00 93.31 273 SER A N 1
ATOM 2060 C CA . SER A 1 273 ? 22.781 0.687 -17.200 1.00 93.31 273 SER A CA 1
ATOM 2061 C C . SER A 1 273 ? 21.645 0.223 -18.127 1.00 93.31 273 SER A C 1
ATOM 2063 O O . SER A 1 273 ? 21.655 0.607 -19.302 1.00 93.31 273 SER A O 1
ATOM 2065 N N . LEU A 1 274 ? 20.646 -0.536 -17.663 1.00 93.69 274 LEU A N 1
ATOM 2066 C CA . LEU A 1 274 ? 19.637 -1.152 -18.544 1.00 93.69 274 LEU A CA 1
ATOM 2067 C C . LEU A 1 274 ? 18.208 -0.731 -18.198 1.00 93.69 274 LEU A C 1
ATOM 2069 O O . LEU A 1 274 ? 17.786 -0.877 -17.054 1.00 93.69 274 LEU A O 1
ATOM 2073 N N . GLY A 1 275 ? 17.427 -0.336 -19.207 1.00 92.69 275 GLY A N 1
ATOM 2074 C CA . GLY A 1 275 ? 15.985 -0.121 -19.065 1.00 92.69 275 GLY A CA 1
ATOM 2075 C C . GLY A 1 275 ? 15.675 1.180 -18.335 1.00 92.69 275 GLY A C 1
ATOM 2076 O O . GLY A 1 275 ? 15.521 1.191 -17.116 1.00 92.69 275 GLY A O 1
ATOM 2077 N N . GLY A 1 276 ? 15.582 2.283 -19.083 1.00 93.19 276 GLY A N 1
ATOM 2078 C CA . GLY A 1 276 ? 15.405 3.618 -18.499 1.00 93.19 276 GLY A CA 1
ATOM 2079 C C . GLY A 1 276 ? 14.151 3.752 -17.641 1.00 93.19 276 GLY A C 1
ATOM 2080 O O . GLY A 1 276 ? 14.179 4.453 -16.645 1.00 93.19 276 GLY A O 1
ATOM 2081 N N . ALA A 1 277 ? 13.093 3.006 -17.950 1.00 97.12 277 ALA A N 1
ATOM 2082 C CA . ALA A 1 277 ? 11.931 2.823 -17.090 1.00 97.12 277 ALA A CA 1
ATOM 2083 C C . ALA A 1 277 ? 11.886 1.402 -16.515 1.00 97.12 277 ALA A C 1
ATOM 2085 O O . ALA A 1 277 ? 11.951 1.233 -15.301 1.00 97.12 277 ALA A O 1
ATOM 2086 N N . ILE A 1 278 ? 11.799 0.380 -17.371 1.00 97.88 278 ILE A N 1
ATOM 2087 C CA . ILE A 1 278 ? 11.555 -1.004 -16.943 1.00 97.88 278 ILE A CA 1
ATOM 2088 C C . ILE A 1 278 ? 12.717 -1.908 -17.340 1.00 97.88 278 ILE A C 1
ATOM 2090 O O . ILE A 1 278 ? 13.159 -1.912 -18.492 1.00 97.88 278 ILE A O 1
ATOM 2094 N N . TYR A 1 279 ? 13.165 -2.730 -16.394 1.00 96.44 279 TYR A N 1
ATOM 2095 C CA . TYR A 1 279 ? 14.065 -3.848 -16.655 1.00 96.44 279 TYR A CA 1
ATOM 2096 C C . TYR A 1 279 ? 13.403 -5.185 -16.306 1.00 96.44 279 TYR A C 1
ATOM 2098 O O . TYR A 1 279 ? 12.924 -5.368 -15.186 1.00 96.44 279 TYR A O 1
ATOM 2106 N N . VAL A 1 280 ? 13.441 -6.122 -17.258 1.00 93.94 280 VAL A N 1
ATOM 2107 C CA . VAL A 1 280 ? 12.915 -7.489 -17.122 1.00 93.94 280 VAL A CA 1
ATOM 2108 C C . VAL A 1 280 ? 14.077 -8.480 -17.085 1.00 93.94 280 VAL A C 1
ATOM 2110 O O . VAL A 1 280 ? 14.803 -8.625 -18.076 1.00 93.94 280 VAL A O 1
ATOM 2113 N N . ASP A 1 281 ? 14.259 -9.151 -15.947 1.00 92.25 281 ASP A N 1
ATOM 2114 C CA . ASP A 1 281 ? 15.309 -10.156 -15.770 1.00 92.25 281 ASP A CA 1
ATOM 2115 C C . ASP A 1 281 ? 15.000 -11.484 -16.506 1.00 92.25 281 ASP A C 1
ATOM 2117 O O . ASP A 1 281 ? 13.849 -11.723 -16.877 1.00 92.25 281 ASP A O 1
ATOM 2121 N N . PRO A 1 282 ? 16.008 -12.358 -16.713 1.00 94.31 282 PRO A N 1
ATOM 2122 C CA . PRO A 1 282 ? 15.850 -13.675 -17.338 1.00 94.31 282 PRO A CA 1
ATOM 2123 C C . PRO A 1 282 ? 14.709 -14.556 -16.807 1.00 94.31 282 PRO A C 1
ATOM 2125 O O . PRO A 1 282 ? 14.140 -15.328 -17.578 1.00 94.31 282 PRO A O 1
ATOM 2128 N N . LEU A 1 283 ? 14.402 -14.476 -15.511 1.00 94.69 283 LEU A N 1
ATOM 2129 C 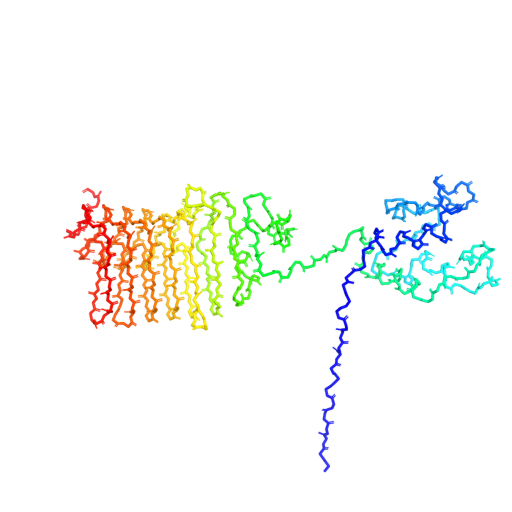CA . LEU A 1 283 ? 13.398 -15.301 -14.837 1.00 94.69 283 LEU A CA 1
ATOM 2130 C C . LEU A 1 283 ? 12.053 -14.583 -14.652 1.00 94.69 283 LEU A C 1
ATOM 2132 O O . LEU A 1 283 ? 11.095 -15.204 -14.196 1.00 94.69 283 LEU A O 1
ATOM 2136 N N . THR A 1 284 ? 11.951 -13.313 -15.049 1.00 95.62 284 THR A N 1
ATOM 2137 C CA . THR A 1 284 ? 10.718 -12.525 -14.945 1.00 95.62 284 THR A CA 1
ATOM 2138 C C . THR A 1 284 ? 9.868 -12.630 -16.209 1.00 95.62 284 THR A C 1
ATOM 2140 O O . THR A 1 284 ? 10.361 -12.624 -17.345 1.00 95.62 284 THR A O 1
ATOM 2143 N N . THR A 1 285 ? 8.550 -12.662 -16.005 1.00 97.00 285 THR A N 1
ATOM 2144 C CA . THR A 1 285 ? 7.555 -12.392 -17.051 1.00 97.00 285 THR A CA 1
ATOM 2145 C C . THR A 1 285 ? 6.958 -11.009 -16.829 1.00 97.00 285 THR A C 1
ATOM 2147 O O . THR A 1 285 ? 6.506 -10.704 -15.731 1.00 97.00 285 THR A O 1
ATOM 2150 N N . CYS A 1 286 ? 6.956 -10.170 -17.860 1.00 97.69 286 CYS A N 1
ATOM 2151 C CA . CYS A 1 286 ? 6.391 -8.831 -17.821 1.00 97.69 286 CYS A CA 1
ATOM 2152 C C . CYS A 1 286 ? 5.441 -8.613 -19.001 1.00 97.69 286 CYS A C 1
ATOM 2154 O O . CYS A 1 286 ? 5.834 -8.738 -20.164 1.00 97.69 286 CYS A O 1
ATOM 2156 N N . GLU A 1 287 ? 4.196 -8.264 -18.703 1.00 98.69 287 GLU A N 1
ATOM 2157 C CA . GLU A 1 287 ? 3.197 -7.891 -19.699 1.00 98.69 287 GLU A CA 1
ATOM 2158 C C . GLU A 1 287 ? 2.784 -6.435 -19.506 1.00 98.69 287 GLU A C 1
ATOM 2160 O O . GLU A 1 287 ? 2.457 -6.017 -18.397 1.00 98.69 287 GLU A O 1
ATOM 2165 N N . ILE A 1 288 ? 2.796 -5.659 -20.588 1.00 98.69 288 ILE A N 1
ATOM 2166 C CA . ILE A 1 288 ? 2.541 -4.221 -20.565 1.00 98.69 288 ILE A CA 1
ATOM 2167 C C . ILE A 1 288 ? 1.449 -3.890 -21.580 1.00 98.69 288 ILE A C 1
ATOM 2169 O O . ILE A 1 288 ? 1.603 -4.150 -22.778 1.00 98.69 288 ILE A O 1
ATOM 2173 N N . TYR A 1 289 ? 0.367 -3.278 -21.103 1.00 98.81 289 TYR A N 1
ATOM 2174 C CA . TYR A 1 289 ? -0.807 -2.949 -21.906 1.00 98.81 289 TYR A CA 1
ATOM 2175 C C . TYR A 1 289 ? -1.172 -1.469 -21.809 1.00 98.81 289 TYR A C 1
ATOM 2177 O O . TYR A 1 289 ? -1.254 -0.925 -20.718 1.00 98.81 289 TYR A O 1
ATOM 2185 N N . ASN A 1 290 ? -1.482 -0.826 -22.935 1.00 98.75 290 ASN A N 1
ATOM 2186 C CA . ASN A 1 290 ? -2.098 0.513 -22.959 1.00 98.75 290 ASN A CA 1
ATOM 2187 C C . ASN A 1 290 ? -1.341 1.590 -22.149 1.00 98.75 290 ASN A C 1
ATOM 2189 O O . ASN A 1 290 ? -1.953 2.503 -21.600 1.00 98.75 290 ASN A O 1
ATOM 2193 N N . SER A 1 291 ? -0.014 1.482 -22.073 1.00 98.88 291 SER A N 1
ATOM 2194 C CA . SER A 1 291 ? 0.840 2.366 -21.270 1.00 98.88 291 SER A CA 1
ATOM 2195 C C . SER A 1 291 ? 1.685 3.296 -22.143 1.00 98.88 291 SER A C 1
ATOM 2197 O O . SER A 1 291 ? 1.910 3.037 -23.329 1.00 98.88 291 SER A O 1
ATOM 2199 N N . SER A 1 292 ? 2.185 4.386 -21.563 1.00 98.75 292 SER A N 1
ATOM 2200 C CA . SER A 1 292 ? 3.026 5.366 -22.263 1.00 98.75 292 SER A CA 1
ATOM 2201 C C . SER A 1 292 ? 4.423 5.456 -21.657 1.00 98.75 292 SER A C 1
ATOM 2203 O O . SER A 1 292 ? 4.565 5.553 -20.444 1.00 98.75 292 SER A O 1
ATOM 2205 N N . PHE A 1 293 ? 5.453 5.477 -22.502 1.00 98.75 293 PHE A N 1
ATOM 2206 C CA . PHE A 1 293 ? 6.854 5.651 -22.126 1.00 98.75 293 PHE A CA 1
ATOM 2207 C C . PHE A 1 293 ? 7.424 6.867 -22.847 1.00 98.75 293 PHE A C 1
ATOM 2209 O O . PHE A 1 293 ? 7.633 6.825 -24.067 1.00 98.75 293 PHE A O 1
ATOM 2216 N N . THR A 1 294 ? 7.705 7.932 -22.102 1.00 98.44 294 THR A N 1
ATOM 2217 C CA . THR A 1 294 ? 8.221 9.195 -22.634 1.00 98.44 294 THR A CA 1
ATOM 2218 C C . THR A 1 294 ? 9.457 9.672 -21.891 1.00 98.44 294 THR A C 1
ATOM 2220 O O . THR A 1 294 ? 9.516 9.610 -20.672 1.00 98.44 294 THR A O 1
ATOM 2223 N N . ASN A 1 295 ? 10.448 10.200 -22.609 1.00 97.44 295 ASN A N 1
ATOM 2224 C CA . ASN A 1 295 ? 11.606 10.873 -22.003 1.00 97.44 295 ASN A CA 1
ATOM 2225 C C . ASN A 1 295 ? 12.395 10.020 -20.992 1.00 97.44 295 ASN A C 1
ATOM 2227 O O . ASN A 1 295 ? 13.057 10.567 -20.115 1.00 97.44 295 ASN A O 1
ATOM 2231 N N . ASN A 1 296 ? 12.332 8.691 -21.091 1.00 97.69 296 ASN A N 1
ATOM 2232 C CA . ASN A 1 296 ? 13.128 7.811 -20.243 1.00 97.69 296 ASN A CA 1
ATOM 2233 C C . ASN A 1 296 ? 14.541 7.657 -20.828 1.00 97.69 296 ASN A C 1
ATOM 2235 O O . ASN A 1 296 ? 14.736 7.748 -22.047 1.00 97.69 296 ASN A O 1
ATOM 2239 N N . GLY A 1 297 ? 15.534 7.433 -19.968 1.00 95.50 297 GLY A N 1
ATOM 2240 C CA . GLY A 1 297 ? 16.943 7.393 -20.357 1.00 95.50 297 GLY A CA 1
ATOM 2241 C C . GLY A 1 297 ? 17.705 6.214 -19.763 1.00 95.50 297 GLY A C 1
ATOM 2242 O O . GLY A 1 297 ? 17.603 5.947 -18.570 1.00 95.50 297 GLY A O 1
ATOM 2243 N N . ALA A 1 298 ? 18.516 5.533 -20.575 1.00 95.31 298 ALA A N 1
ATOM 2244 C CA . ALA A 1 298 ? 19.479 4.539 -20.098 1.00 95.31 298 ALA A CA 1
ATOM 2245 C C . ALA A 1 298 ? 20.754 4.474 -20.951 1.00 95.31 298 ALA A C 1
ATOM 2247 O O . ALA A 1 298 ? 20.852 5.100 -22.011 1.00 95.31 298 ALA A O 1
ATOM 2248 N N . TRP A 1 299 ? 21.742 3.688 -20.510 1.00 92.50 299 TRP A N 1
ATOM 2249 C CA . TRP A 1 299 ? 22.874 3.305 -21.361 1.00 92.50 299 TRP A CA 1
ATOM 2250 C C . TRP A 1 299 ? 22.438 2.331 -22.457 1.00 92.50 299 TRP A C 1
ATOM 2252 O O . TRP A 1 299 ? 22.779 2.530 -23.623 1.00 92.50 299 TRP A O 1
ATOM 2262 N N . HIS A 1 300 ? 21.606 1.341 -22.121 1.00 91.50 300 HIS A N 1
ATOM 2263 C CA . HIS A 1 300 ? 20.955 0.473 -23.100 1.00 91.50 300 HIS A CA 1
ATOM 2264 C C . HIS A 1 300 ? 19.462 0.299 -22.792 1.00 91.50 300 HIS A C 1
ATOM 2266 O O . HIS A 1 300 ? 19.061 0.134 -21.642 1.00 91.50 300 HIS A O 1
ATOM 2272 N N . GLY A 1 301 ? 18.629 0.316 -23.838 1.00 91.06 301 GLY A N 1
ATOM 2273 C CA . GLY A 1 301 ? 17.170 0.223 -23.707 1.00 91.06 301 GLY A CA 1
ATOM 2274 C C . GLY A 1 301 ? 16.573 1.459 -23.030 1.00 91.06 301 GLY A C 1
ATOM 2275 O O . GLY A 1 301 ? 16.241 1.428 -21.850 1.00 91.06 301 GLY A O 1
ATOM 2276 N N . GLY A 1 302 ? 16.434 2.557 -23.782 1.00 92.69 302 GLY A N 1
ATOM 2277 C CA . GLY A 1 302 ? 16.070 3.874 -23.238 1.00 92.69 302 GLY A CA 1
ATOM 2278 C C . GLY A 1 302 ? 14.747 3.911 -22.468 1.00 92.69 302 GLY A C 1
ATOM 2279 O O . GLY A 1 302 ? 14.617 4.693 -21.541 1.00 92.69 302 GLY A O 1
ATOM 2280 N N . ALA A 1 303 ? 13.792 3.037 -22.798 1.00 95.62 303 ALA A N 1
ATOM 2281 C CA . ALA A 1 303 ? 12.565 2.841 -22.020 1.00 95.62 303 ALA A CA 1
ATOM 2282 C C . ALA A 1 303 ? 12.550 1.478 -21.328 1.00 95.62 303 ALA A C 1
ATOM 2284 O O . ALA A 1 303 ? 12.459 1.389 -20.109 1.00 95.62 303 ALA A O 1
ATOM 2285 N N . ILE A 1 304 ? 12.643 0.408 -22.112 1.00 96.69 304 ILE A N 1
ATOM 2286 C CA . ILE A 1 304 ? 12.493 -0.962 -21.630 1.00 96.69 304 ILE A CA 1
ATOM 2287 C C . ILE A 1 304 ? 13.719 -1.756 -22.069 1.00 96.69 304 ILE A C 1
ATOM 2289 O O . ILE A 1 304 ? 14.169 -1.627 -23.212 1.00 96.69 304 ILE A O 1
ATOM 2293 N N . ALA A 1 305 ? 14.252 -2.581 -21.173 1.00 94.88 305 ALA A N 1
ATOM 2294 C CA . ALA A 1 305 ? 15.295 -3.546 -21.487 1.00 94.88 305 ALA A CA 1
ATOM 2295 C C . ALA A 1 305 ? 14.938 -4.934 -20.947 1.00 94.88 305 ALA A C 1
ATOM 2297 O O . ALA A 1 305 ? 14.367 -5.077 -19.868 1.00 94.88 305 ALA A O 1
ATOM 2298 N N . THR A 1 306 ? 15.331 -5.961 -21.695 1.00 91.38 306 THR A N 1
ATOM 2299 C CA . THR A 1 306 ? 15.285 -7.361 -21.269 1.00 91.38 306 THR A CA 1
ATOM 2300 C C . THR A 1 306 ? 16.592 -8.045 -21.655 1.00 91.38 306 THR A C 1
ATOM 2302 O O . THR A 1 306 ? 17.173 -7.734 -22.699 1.00 91.38 306 THR A O 1
ATOM 2305 N N . VAL A 1 307 ? 17.087 -8.943 -20.803 1.00 83.75 307 VAL A N 1
ATOM 2306 C CA . VAL A 1 307 ? 18.323 -9.705 -21.030 1.00 83.75 307 VAL A CA 1
ATOM 2307 C C . VAL A 1 307 ? 18.075 -11.179 -20.722 1.00 83.75 307 VAL A C 1
ATOM 2309 O O . VAL A 1 307 ? 17.316 -11.514 -19.821 1.00 83.75 307 VAL A O 1
ATOM 2312 N N . GLY A 1 308 ? 18.740 -12.070 -21.464 1.00 77.00 308 GLY A N 1
ATOM 2313 C CA . GLY A 1 308 ? 18.961 -13.456 -21.040 1.00 77.00 308 GLY A CA 1
ATOM 2314 C C . GLY A 1 308 ? 17.732 -14.368 -20.958 1.00 77.00 308 GLY A C 1
ATOM 2315 O O . GLY A 1 308 ? 17.842 -15.424 -20.352 1.00 77.00 308 GLY A O 1
ATOM 2316 N N . GLY A 1 309 ? 16.602 -14.009 -21.579 1.00 79.44 309 GLY A N 1
ATOM 2317 C CA . GLY A 1 309 ? 15.419 -14.880 -21.672 1.00 79.44 309 GLY A CA 1
ATOM 2318 C C . GLY A 1 309 ? 14.159 -14.369 -20.972 1.00 79.44 309 GLY A C 1
ATOM 2319 O O . GLY A 1 309 ? 13.148 -15.069 -21.010 1.00 79.44 309 GLY A O 1
ATOM 2320 N N . GLY A 1 310 ? 14.195 -13.160 -20.398 1.00 86.88 310 GLY A N 1
ATOM 2321 C CA . GLY A 1 310 ? 13.016 -12.521 -19.816 1.00 86.88 310 GLY A CA 1
ATOM 2322 C C . GLY A 1 310 ? 11.872 -12.431 -20.827 1.00 86.88 310 GLY A C 1
ATOM 2323 O O . GLY A 1 310 ? 12.080 -12.120 -22.005 1.00 86.88 310 GLY A O 1
ATOM 2324 N N . LYS A 1 311 ? 10.653 -12.739 -20.381 1.00 94.06 311 LYS A N 1
ATOM 2325 C CA . LYS A 1 311 ? 9.472 -12.757 -21.252 1.00 94.06 311 LYS A CA 1
ATOM 2326 C C . LYS A 1 311 ? 8.806 -11.395 -21.199 1.00 94.06 311 LYS A C 1
ATOM 2328 O O . LYS A 1 311 ? 8.313 -11.000 -20.150 1.00 94.06 311 LYS A O 1
ATOM 2333 N N . LEU A 1 312 ? 8.793 -10.690 -22.324 1.00 95.88 312 LEU A N 1
ATOM 2334 C CA . LEU A 1 312 ? 8.200 -9.363 -22.432 1.00 95.88 312 LEU A CA 1
ATOM 2335 C C . LEU A 1 312 ? 7.097 -9.357 -23.492 1.00 95.88 312 LEU A C 1
ATOM 2337 O O . LEU A 1 312 ? 7.350 -9.683 -24.653 1.00 95.88 312 LEU A O 1
ATOM 2341 N N . LEU A 1 313 ? 5.901 -8.926 -23.099 1.00 97.56 313 LEU A N 1
ATOM 2342 C CA . LEU A 1 313 ? 4.807 -8.582 -24.002 1.00 97.56 313 LEU A CA 1
ATOM 2343 C C . LEU A 1 313 ? 4.503 -7.091 -23.867 1.00 97.56 313 LEU A C 1
ATOM 2345 O O . LEU A 1 313 ? 4.297 -6.597 -22.764 1.00 97.56 313 LEU A O 1
ATOM 2349 N N . VAL A 1 314 ? 4.457 -6.380 -24.993 1.00 97.88 314 VAL A N 1
ATOM 2350 C CA . VAL A 1 314 ? 4.076 -4.963 -25.045 1.00 97.88 314 VAL A CA 1
ATOM 2351 C C . VAL A 1 314 ? 2.977 -4.796 -26.081 1.00 97.88 314 VAL A C 1
ATOM 2353 O O . VAL A 1 314 ? 3.192 -5.070 -27.263 1.00 97.88 314 VAL A O 1
ATOM 2356 N N . GLN A 1 315 ? 1.803 -4.339 -25.653 1.00 98.56 315 GLN A N 1
ATOM 2357 C CA . GLN A 1 315 ? 0.630 -4.208 -26.512 1.00 98.56 315 GLN A CA 1
ATOM 2358 C C . GLN A 1 315 ? -0.110 -2.894 -26.242 1.00 98.56 315 GLN A C 1
ATOM 2360 O O . GLN A 1 315 ? -0.280 -2.477 -25.103 1.00 98.56 315 GLN A O 1
ATOM 2365 N N . GLY A 1 316 ? -0.540 -2.203 -27.301 1.00 98.19 316 GLY A N 1
ATOM 2366 C CA . GLY A 1 316 ? -1.296 -0.947 -27.173 1.00 98.19 316 GLY A CA 1
ATOM 2367 C C . GLY A 1 316 ? -0.518 0.217 -26.541 1.00 98.19 316 GLY A C 1
ATOM 2368 O O . GLY A 1 316 ? -1.129 1.203 -26.150 1.00 98.19 316 GLY A O 1
ATOM 2369 N N . CYS A 1 317 ? 0.809 0.113 -26.418 1.00 98.62 317 CYS A N 1
ATOM 2370 C CA . CYS A 1 317 ? 1.631 1.114 -25.741 1.00 98.62 317 CYS A CA 1
ATOM 2371 C C . CYS A 1 317 ? 2.182 2.183 -26.696 1.00 98.62 317 CYS A C 1
ATOM 2373 O O . CYS A 1 317 ? 2.473 1.903 -27.861 1.00 98.62 317 CYS A O 1
ATOM 2375 N N . SER A 1 318 ? 2.409 3.388 -26.170 1.00 98.44 318 SER A N 1
ATOM 2376 C CA . SER A 1 318 ? 3.159 4.458 -26.837 1.00 98.44 318 SER A CA 1
ATOM 2377 C C . SER A 1 318 ? 4.576 4.530 -26.271 1.00 98.44 318 SER A C 1
ATOM 2379 O O . SER A 1 318 ? 4.754 4.600 -25.060 1.00 98.44 318 SER A O 1
ATOM 2381 N N . ILE A 1 319 ? 5.599 4.513 -27.126 1.00 97.94 319 ILE A N 1
ATOM 2382 C CA . ILE A 1 319 ? 7.008 4.601 -26.714 1.00 97.94 319 ILE A CA 1
ATOM 2383 C C . ILE A 1 319 ? 7.670 5.679 -27.568 1.00 97.94 319 ILE A C 1
ATOM 2385 O O . ILE A 1 319 ? 7.928 5.465 -28.750 1.00 97.94 319 ILE A O 1
ATOM 2389 N N . SER A 1 320 ? 7.936 6.850 -26.990 1.00 97.31 320 SER A N 1
ATOM 2390 C CA . SER A 1 320 ? 8.473 8.001 -27.729 1.00 97.31 320 SER A CA 1
ATOM 2391 C C . SER A 1 320 ? 9.502 8.786 -26.917 1.00 97.31 320 SER A C 1
ATOM 2393 O O . SER A 1 320 ? 9.465 8.791 -25.695 1.00 97.31 320 SER A O 1
ATOM 2395 N N . ASN A 1 321 ? 10.454 9.438 -27.590 1.00 96.00 321 ASN A N 1
ATOM 2396 C CA . ASN A 1 321 ? 11.470 10.298 -26.960 1.00 96.00 321 ASN A CA 1
ATOM 2397 C C . ASN A 1 321 ? 12.313 9.625 -25.860 1.00 96.00 321 ASN A C 1
ATOM 2399 O O . ASN A 1 321 ? 12.797 10.294 -24.956 1.00 96.00 321 ASN A O 1
ATOM 2403 N N . ASN A 1 322 ? 12.502 8.306 -25.923 1.00 96.56 322 ASN A N 1
ATOM 2404 C CA . ASN A 1 322 ? 13.348 7.587 -24.973 1.00 96.56 322 ASN A CA 1
ATOM 2405 C C . ASN A 1 322 ? 14.775 7.466 -25.521 1.00 96.56 322 ASN A C 1
ATOM 2407 O O . ASN A 1 322 ? 14.957 7.170 -26.704 1.00 96.56 322 ASN A O 1
ATOM 2411 N N . ASN A 1 323 ? 15.781 7.670 -24.673 1.00 94.44 323 ASN A N 1
ATOM 2412 C CA . ASN A 1 323 ? 17.176 7.796 -25.088 1.00 94.44 323 ASN A CA 1
ATOM 2413 C C . ASN A 1 323 ? 18.048 6.640 -24.570 1.00 94.44 323 ASN A C 1
ATOM 2415 O O . ASN A 1 323 ? 18.092 6.369 -23.372 1.00 94.44 323 ASN A O 1
ATOM 2419 N N . ALA A 1 324 ? 18.776 5.983 -25.474 1.00 91.94 324 ALA A N 1
ATOM 2420 C CA . ALA A 1 324 ? 19.752 4.936 -25.169 1.00 91.94 324 ALA A CA 1
ATOM 2421 C C . ALA A 1 324 ? 21.147 5.393 -25.618 1.00 91.94 324 ALA A C 1
ATOM 2423 O O . ALA A 1 324 ? 21.615 5.001 -26.686 1.00 91.94 324 ALA A O 1
ATOM 2424 N N . ALA A 1 325 ? 21.772 6.288 -24.854 1.00 79.44 325 ALA A N 1
ATOM 2425 C CA . ALA A 1 325 ? 23.033 6.919 -25.262 1.00 79.44 325 ALA A CA 1
ATOM 2426 C C . ALA A 1 325 ? 24.045 7.113 -24.124 1.00 79.44 325 ALA A C 1
ATOM 2428 O O . ALA A 1 325 ? 25.048 7.788 -24.321 1.00 79.44 325 ALA A O 1
ATOM 2429 N N . GLY A 1 326 ? 23.807 6.523 -22.950 1.00 60.75 326 GLY A N 1
ATOM 2430 C CA . GLY A 1 326 ? 24.596 6.829 -21.760 1.00 60.75 326 GLY A CA 1
ATOM 2431 C C . GLY A 1 326 ? 24.324 8.263 -21.327 1.00 60.75 326 GLY A C 1
ATOM 2432 O O . GLY A 1 326 ? 25.003 9.195 -21.747 1.00 60.75 326 GLY A O 1
ATOM 2433 N N . TYR A 1 327 ? 23.264 8.465 -20.545 1.00 49.06 327 TYR A N 1
ATOM 2434 C CA . TYR A 1 327 ? 22.900 9.812 -20.119 1.00 49.06 327 TYR A CA 1
ATOM 2435 C C . TYR A 1 327 ? 23.950 10.322 -19.122 1.00 49.06 327 TYR A C 1
ATOM 2437 O O . TYR A 1 327 ? 23.997 9.874 -17.980 1.00 49.06 327 TYR A O 1
ATOM 2445 N N . ASN A 1 328 ? 24.818 11.232 -19.570 1.00 46.69 328 ASN A N 1
ATOM 2446 C CA . ASN A 1 328 ? 25.536 12.149 -18.695 1.00 46.69 328 ASN A CA 1
ATOM 2447 C C . ASN A 1 328 ? 24.679 13.424 -18.628 1.00 46.69 328 ASN A C 1
ATOM 2449 O O . ASN A 1 328 ? 24.643 14.149 -19.619 1.00 46.69 328 ASN A O 1
ATOM 2453 N N . PRO A 1 329 ? 23.945 13.682 -17.532 1.00 47.97 329 PRO A N 1
ATOM 2454 C CA . PRO A 1 329 ? 23.080 14.856 -17.405 1.00 47.97 329 PRO A CA 1
ATOM 2455 C C . PRO A 1 329 ? 23.847 16.182 -17.218 1.00 47.97 329 PRO A C 1
ATOM 2457 O O . PRO A 1 329 ? 23.223 17.175 -16.853 1.00 47.97 329 PRO A O 1
ATOM 2460 N N . ASN A 1 330 ? 25.171 16.207 -17.435 1.00 38.91 330 ASN A N 1
ATOM 2461 C CA . ASN A 1 330 ? 25.977 17.433 -17.427 1.00 38.91 330 ASN A CA 1
ATOM 2462 C C . ASN A 1 330 ? 26.027 18.087 -18.809 1.00 38.91 330 ASN A C 1
ATOM 2464 O O . ASN A 1 330 ? 26.462 17.395 -19.760 1.00 38.91 330 ASN A O 1
#

Organism: NCBI:txid408172

Secondary structure (DSSP, 8-state):
--------------PPPPPIIIIIHHHHHHHTTTTS-TTTTTTTT---SSHHHHHH--TTS-S--TT-GGG-HHHHHHTS-TTSTT-SSTTSPPPPHHHHHHHHHHHHTT--SS-------SEEEE-TT--TTT--SSSSS-BSSHHHHHHH--TT-EEEE-SEEE---EEEESS--EEEES-TTTEEE-S-BSS-SEEEES--SSEEEEES-EEE-BEEEE-SSEEEES-EEEEES-EEES-EEEEE-SSEEEES-EEEEES-EEES-EESSB-SSEEE-TT-EEEEES-EEES-EESB-SSEEE-TT-EEEEES-EEES-EES-----

Radius of gyration: 29.89 Å; chains: 1; bounding box: 63×63×82 Å

InterPro domains:
  IPR003368 Polymorphic outer membrane protein repeat [PF02415] (263-280)
  IPR009056 Cytochrome c-like domain [PS51007] (19-111)
  IPR011050 Pectin lyase fold/virulence factor [SSF51126] (120-324)
  IPR011429 Cytochrome C, Planctomycete-type [PF07635] (32-92)
  IPR012334 Pectin lyase fold [G3DSA:2.160.20.10] (123-330)
  IPR036909 Cytochrome c-like domain superfamily [SSF46626] (21-109)

Sequence (330 aa):
MKNFIYTIVIISNLFAQIDYTTQIQPIFDDNCTSCHVNGGTYFGGLDLSSYAETIEGGSSGNTVVPLDHSNSVLYNRITLSDSDPQFMPKDDDPLSQYDIDLIAQWIDEGALETPAVDYSGPVWYIATTGSDETGDGSEENPFATIQKGVDVAIDMDTIYVSNGSYEGGIVISDKAISLIGESREETKINQPISSPQISIINCLEDTTRVDNFIIKHGSSNNGGGIYSSGSTVAIDNVDFEENSSSNNGAAIKSIESTVKVQNSTFNLNTCNSLGGAIYVDPLTTCEIYNSSFTNNGAWHGGAIATVGGGKLLVQGCSISNNNAAGYNPN

Foldseek 3Di:
DDDDDDDPDPPPPPDAQAACVPQPLVLCVVFPQVQQDDQRVDHFRQHSNALVSQVVGGNVPQCADALCLPSHLVLVQLPDPLPDPSHPPPPDDRDDVVNSVSVSRCRNQGVDNGGPPLPQFLEFEEECPADLVPASRDPVHHHPAQQSSLVNHAAAGEYEYEFDEHAFPREREPHAYEYEYPALVGAEHEPADAAASYEAELHDPDEHEDEHYEFENQEYQFARHYEYENHHYEYESYEYEHFEHAEEARHYEYYLYEYEYENYEAAQQEYAAYAQHYEFEQNYEYEYYLYEYAQGCYLYHQHYDYDNHGHYHHYNYHYDHGYNNRDPVD